Protein AF-0000000079577206 (afdb_homodimer)

Foldseek 3Di:
DPPVPPVVCPVVPVPPPDCVPVPQWWDWDDDDQFKIKIFNFQAWDDDDQAWTWTHGPFGIKIWGAHRWDWPDDDRTMTMIGDRTDDIDDPPGGD/DPPVPPVVCPVPPVPPDDCVPVPQWWDWDDDDQFKIKIFNFQAWDDDDQAWTWTHGPFGIKIWGAHRWDWPDDDRTMTMIGDRTDDIDDPPGGD

Radius of gyration: 15.79 Å; Cα contacts (8 Å, |Δi|>4): 430; chains: 2; bounding box: 36×44×42 Å

pLDDT: mean 79.17, std 25.22, range [25.02, 98.38]

Sequence (188 aa):
MKKAGQWKNRMVLALELPPDLAYNETIVTLTGQTEAVIENYKSVFKYTPSEIVIQSFCGKVTISGKNLEIRWYNSSAMKVTGSIYDIKAGDSECMKKAGQWKNRMVLALELPPDLAYNETIVTLTGQTEAVIENYKSVFKYTPSEIVIQSFCGKVTISGKNLEIRWYNSSAMKVTGSIYDIKAGDSEC

Organism: NCBI:txid418240

Secondary structure (DSSP, 8-state):
--GGGGGGGHHHHHTTS-GGG--S--EEEEETTTEEEEES--EEEEE-SSEEEEEETTEEEEEEEEEEEEEEE-SSEEEEEEEEEEEE--SS--/--GGGGGGGTTTTGGGS-GGG--S--EEEEETTTEEEEES--EEEEE-SSEEEEEETTEEEEEEEEEEEEEEE-SSEEEEEEEEEEEE--SS--

Structure (mmCIF, N/CA/C/O backbone):
data_AF-0000000079577206-model_v1
#
loop_
_entity.id
_entity.type
_entity.pdbx_description
1 polymer 'Sporulation protein YqfC'
#
loop_
_atom_site.group_PDB
_atom_site.id
_atom_site.type_symbol
_atom_site.label_atom_id
_atom_site.label_alt_id
_atom_site.label_comp_id
_atom_site.label_asym_id
_atom_site.label_entity_id
_atom_site.label_seq_id
_atom_site.pdbx_PDB_ins_code
_atom_site.Cartn_x
_atom_site.Cartn_y
_atom_site.Cartn_z
_atom_site.occupancy
_atom_site.B_iso_or_equiv
_atom_site.auth_seq_id
_atom_site.auth_comp_id
_atom_site.auth_asym_id
_atom_site.auth_atom_id
_atom_site.pdbx_PDB_model_num
ATOM 1 N N . MET A 1 1 ? -13.57 29.453 -1.335 1 25.44 1 MET A N 1
ATOM 2 C CA . MET A 1 1 ? -12.258 29.188 -0.764 1 25.44 1 MET A CA 1
ATOM 3 C C . MET A 1 1 ? -12.281 27.922 0.099 1 25.44 1 MET A C 1
ATOM 5 O O . MET A 1 1 ? -11.305 27.609 0.775 1 25.44 1 MET A O 1
ATOM 9 N N . LYS A 1 2 ? -13.477 27.469 0.34 1 30.75 2 LYS A N 1
ATOM 10 C CA . LYS A 1 2 ? -13.766 26.625 1.492 1 30.75 2 LYS A CA 1
ATOM 11 C C . LYS A 1 2 ? -13.414 25.172 1.205 1 30.75 2 LYS A C 1
ATOM 13 O O . LYS A 1 2 ? -13.523 24.312 2.086 1 30.75 2 LYS A O 1
ATOM 18 N N . LYS A 1 3 ? -13.562 24.922 -0.06 1 29.75 3 LYS A N 1
ATOM 19 C CA . LYS A 1 3 ? -13.875 23.516 -0.307 1 29.75 3 LYS A CA 1
ATOM 20 C C . LYS A 1 3 ? -12.609 22.656 -0.293 1 29.75 3 LYS A C 1
ATOM 22 O O . LYS A 1 3 ? -12.625 21.516 -0.729 1 29.75 3 LYS A O 1
ATOM 27 N N . ALA A 1 4 ? -11.516 23.391 -0.102 1 33.81 4 ALA A N 1
ATOM 28 C CA . ALA A 1 4 ? -10.266 22.641 -0.176 1 33.81 4 ALA A CA 1
ATOM 29 C C . ALA A 1 4 ? -10.125 21.688 1.011 1 33.81 4 ALA A C 1
ATOM 31 O O . ALA A 1 4 ? -9.062 21.094 1.213 1 33.81 4 ALA A O 1
ATOM 32 N N . GLY A 1 5 ? -11.156 21.656 1.983 1 31.91 5 GLY A N 1
ATOM 33 C CA . GLY A 1 5 ? -10.977 21.172 3.344 1 31.91 5 GLY A CA 1
ATOM 34 C C . GLY A 1 5 ? -10.93 19.672 3.441 1 31.91 5 GLY A C 1
ATOM 35 O O . GLY A 1 5 ? -10.586 19.109 4.488 1 31.91 5 GLY A O 1
ATOM 36 N N . GLN A 1 6 ? -11.664 19.031 2.557 1 33.03 6 GLN A N 1
ATOM 37 C CA . GLN A 1 6 ? -12.023 17.688 2.982 1 33.03 6 GLN A CA 1
ATOM 38 C C . GLN A 1 6 ? -10.828 16.734 2.885 1 33.03 6 GLN A C 1
ATOM 40 O O . GLN A 1 6 ? -10.867 15.633 3.418 1 33.03 6 GLN A O 1
ATOM 45 N N . TRP A 1 7 ? -9.93 17.062 1.93 1 34 7 TRP A N 1
ATOM 46 C CA . TRP A 1 7 ? -8.867 16.078 1.837 1 34 7 TRP A CA 1
ATOM 47 C C . TRP A 1 7 ? -8 16.078 3.094 1 34 7 TRP A C 1
ATOM 49 O O . TRP A 1 7 ? -7.09 15.266 3.234 1 34 7 TRP A O 1
ATOM 59 N N . LYS A 1 8 ? -7.957 17.125 3.928 1 37.88 8 LYS A N 1
ATOM 60 C CA . LYS A 1 8 ? -7.23 17.172 5.191 1 37.88 8 LYS A CA 1
ATOM 61 C C . LYS A 1 8 ? -7.672 16.047 6.117 1 37.88 8 LYS A C 1
ATOM 63 O O . LYS A 1 8 ? -6.879 15.547 6.922 1 37.88 8 LYS A O 1
ATOM 68 N N . ASN A 1 9 ? -8.898 15.617 5.941 1 37.88 9 ASN A N 1
ATOM 69 C CA . ASN A 1 9 ? -9.359 14.695 6.977 1 37.88 9 ASN A CA 1
ATOM 70 C C . ASN A 1 9 ? -8.883 13.273 6.715 1 37.88 9 ASN A C 1
ATOM 72 O O . ASN A 1 9 ? -9.164 12.367 7.496 1 37.88 9 ASN A O 1
ATOM 76 N N . ARG A 1 10 ? -8.438 13.055 5.531 1 32.81 10 ARG A N 1
ATOM 77 C CA . ARG A 1 10 ? -8.266 11.641 5.219 1 32.81 10 ARG A CA 1
ATOM 78 C C . ARG A 1 10 ? -7.031 11.078 5.902 1 32.81 10 ARG A C 1
ATOM 80 O O . ARG A 1 10 ? -6.996 9.898 6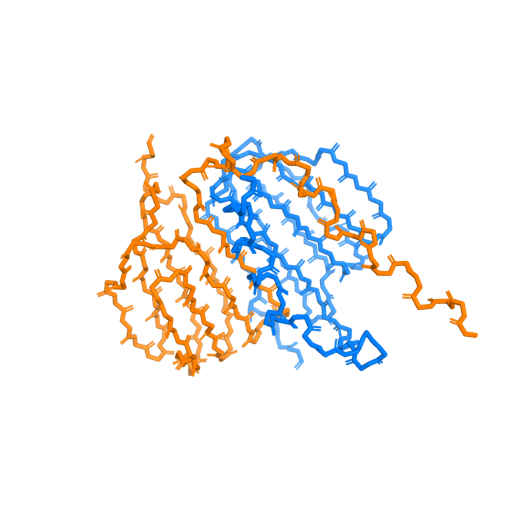.262 1 32.81 10 ARG A O 1
ATOM 87 N N . MET A 1 11 ? -5.895 11.742 5.789 1 38 11 MET A N 1
ATOM 88 C CA . MET A 1 11 ? -4.727 11.172 6.453 1 38 11 MET A CA 1
ATOM 89 C C . MET A 1 11 ? -4.91 11.172 7.969 1 38 11 MET A C 1
ATOM 91 O O . MET A 1 11 ? -4.047 10.688 8.703 1 38 11 MET A O 1
ATOM 95 N N . VAL A 1 12 ? -5.879 11.844 8.508 1 35.25 12 VAL A N 1
ATOM 96 C CA . VAL A 1 12 ? -6.105 11.992 9.945 1 35.25 12 VAL A CA 1
ATOM 97 C C . VAL A 1 12 ? -6.41 10.625 10.562 1 35.25 12 VAL A C 1
ATOM 99 O O . VAL A 1 12 ? -6.02 10.352 11.695 1 35.25 12 VAL A O 1
ATOM 102 N N . LEU A 1 13 ? -7.129 9.82 9.766 1 39.19 13 LEU A N 1
ATOM 103 C CA . LEU A 1 13 ? -7.59 8.711 10.594 1 39.19 13 LEU A CA 1
ATOM 104 C C . LEU A 1 13 ? -6.418 7.828 11.023 1 39.19 13 LEU A C 1
ATOM 106 O O . LEU A 1 13 ? -6.465 7.199 12.078 1 39.19 13 LEU A O 1
ATOM 110 N N . ALA A 1 14 ? -5.57 7.484 9.984 1 36.31 14 ALA A N 1
ATOM 111 C CA . ALA A 1 14 ? -4.555 6.594 10.539 1 36.31 14 ALA A CA 1
ATOM 112 C C . ALA A 1 14 ? -3.668 7.328 11.547 1 36.31 14 ALA A C 1
ATOM 114 O O . ALA A 1 14 ? -2.955 6.699 12.328 1 36.31 14 ALA A O 1
ATOM 115 N N . LEU A 1 15 ? -3.645 8.656 11.383 1 38.78 15 LEU A N 1
ATOM 116 C CA . LEU A 1 15 ? -2.549 9.344 12.055 1 38.78 15 LEU A CA 1
ATOM 117 C C . LEU A 1 15 ? -2.76 9.367 13.562 1 38.78 15 LEU A C 1
ATOM 119 O O . LEU A 1 15 ? -2.094 10.117 14.273 1 38.78 15 LEU A O 1
ATOM 123 N N . GLU A 1 16 ? -3.902 9.031 14.094 1 40.84 16 GLU A N 1
ATOM 124 C CA . GLU A 1 16 ? -3.898 9.484 15.484 1 40.84 16 GLU A CA 1
ATOM 125 C C . GLU A 1 16 ? -2.725 8.891 16.25 1 40.84 16 GLU A C 1
ATOM 127 O O . GLU A 1 16 ? -2.643 9.031 17.484 1 40.84 16 GLU A O 1
ATOM 132 N N . LEU A 1 17 ? -2.264 7.656 15.891 1 41.38 17 LEU A N 1
ATOM 133 C CA . LEU A 1 17 ? -1.455 7.176 17 1 41.38 17 LEU A CA 1
ATOM 134 C C . LEU A 1 17 ? -0.188 8.008 17.156 1 41.38 17 LEU A C 1
ATOM 136 O O . LEU A 1 17 ? 0.354 8.508 16.172 1 41.38 17 LEU A O 1
ATOM 140 N N . PRO A 1 18 ? 0.087 8.695 18.25 1 41.03 18 PRO A N 1
ATOM 141 C CA . PRO A 1 18 ? 1.362 9.305 18.641 1 41.03 18 PRO A CA 1
ATOM 142 C C . PRO A 1 18 ? 2.568 8.492 18.188 1 41.03 18 PRO A C 1
ATOM 144 O O . PRO A 1 18 ? 2.5 7.258 18.125 1 41.03 18 PRO A O 1
ATOM 147 N N . PRO A 1 19 ? 3.504 9.031 17.344 1 41.81 19 PRO A N 1
ATOM 148 C CA . PRO A 1 19 ? 4.73 8.398 16.859 1 41.81 19 PRO A CA 1
ATOM 149 C C . PRO A 1 19 ? 5.43 7.566 17.938 1 41.81 19 PRO A C 1
ATOM 151 O O . PRO A 1 19 ? 6.09 6.574 17.625 1 41.81 19 PRO A O 1
ATOM 154 N N . ASP A 1 20 ? 5.469 8.086 19.156 1 40.22 20 ASP A N 1
ATOM 155 C CA . ASP A 1 20 ? 6.172 7.391 20.234 1 40.22 20 ASP A CA 1
ATOM 156 C C . ASP A 1 20 ? 5.75 5.926 20.297 1 40.22 20 ASP A C 1
ATOM 158 O O . ASP A 1 20 ? 6.543 5.059 20.672 1 40.22 20 ASP A O 1
ATOM 162 N N . LEU A 1 21 ? 4.504 5.762 20.219 1 45.09 21 LEU A N 1
ATOM 163 C CA . LEU A 1 21 ? 3.994 4.395 20.172 1 45.09 21 LEU A CA 1
ATOM 164 C C . LEU A 1 21 ? 4.043 3.838 18.75 1 45.09 21 LEU A C 1
ATOM 166 O O . LEU A 1 21 ? 3.545 2.74 18.5 1 45.09 21 LEU A O 1
ATOM 170 N N . ALA A 1 22 ? 4.273 4.75 17.875 1 47.47 22 ALA A N 1
ATOM 171 C CA . ALA A 1 22 ? 4.395 4.348 16.469 1 47.47 22 ALA A CA 1
ATOM 172 C C . ALA A 1 22 ? 5.207 3.062 16.344 1 47.47 22 ALA A C 1
ATOM 174 O O . ALA A 1 22 ? 6.383 3.021 16.719 1 47.47 22 ALA A O 1
ATOM 175 N N . TYR A 1 23 ? 4.723 2.176 16.484 1 55.75 23 TYR A N 1
ATOM 176 C CA . TYR A 1 23 ? 5.098 0.778 16.297 1 55.75 23 TYR A CA 1
ATOM 177 C C . TYR A 1 23 ? 6.027 0.61 15.102 1 55.75 23 TYR A C 1
ATOM 179 O O . TYR A 1 23 ? 5.945 1.372 14.133 1 55.75 23 TYR A O 1
ATOM 187 N N . ASN A 1 24 ? 7.395 0.431 15.344 1 76.62 24 ASN A N 1
ATOM 188 C CA . ASN A 1 24 ? 8.367 -0.097 14.398 1 76.62 24 ASN A CA 1
ATOM 189 C C . ASN A 1 24 ? 7.695 -0.856 13.266 1 76.62 24 ASN A C 1
ATOM 191 O O . ASN A 1 24 ? 7.742 -2.086 13.219 1 76.62 24 ASN A O 1
ATOM 195 N N . GLU A 1 25 ? 6.863 0.111 12.492 1 88.06 25 GLU A N 1
ATOM 196 C CA . GLU A 1 25 ? 6.195 -0.546 11.375 1 88.06 25 GLU A CA 1
ATOM 197 C C . GLU A 1 25 ? 6.535 0.137 10.055 1 88.06 25 GLU A C 1
ATOM 199 O O . GLU A 1 25 ? 6.582 1.366 9.977 1 88.06 25 GLU A O 1
ATOM 204 N N . THR A 1 26 ? 6.82 -0.62 9.109 1 94.12 26 THR A N 1
ATOM 205 C CA . THR A 1 26 ? 7.008 -0.135 7.746 1 94.12 26 THR A CA 1
ATOM 206 C C . THR A 1 26 ? 5.68 0.306 7.141 1 94.12 26 THR A C 1
ATOM 208 O O . THR A 1 26 ? 4.66 -0.37 7.305 1 94.12 26 THR A O 1
ATOM 211 N N . ILE A 1 27 ? 5.656 1.44 6.531 1 93.75 27 ILE A N 1
ATOM 212 C CA . ILE A 1 27 ? 4.457 1.965 5.887 1 93.75 27 ILE A CA 1
ATOM 213 C C . ILE A 1 27 ? 4.668 2.02 4.375 1 93.75 27 ILE A C 1
ATOM 215 O O . ILE A 1 27 ? 5.668 2.562 3.9 1 93.75 27 ILE A O 1
ATOM 219 N N . VAL A 1 28 ? 3.791 1.356 3.598 1 96.44 28 VAL A N 1
ATOM 220 C CA . VAL A 1 28 ? 3.82 1.419 2.139 1 96.44 28 VAL A CA 1
ATOM 221 C C . VAL A 1 28 ? 2.568 2.127 1.627 1 96.44 28 VAL A C 1
ATOM 223 O O . VAL A 1 28 ? 1.446 1.715 1.934 1 96.44 28 VAL A O 1
ATOM 226 N N . THR A 1 29 ? 2.727 3.217 0.899 1 96.56 29 THR A N 1
ATOM 227 C CA . THR A 1 29 ? 1.621 3.945 0.288 1 96.56 29 THR A CA 1
ATOM 228 C C . THR A 1 29 ? 1.659 3.811 -1.231 1 96.56 29 THR A C 1
ATOM 230 O O . THR A 1 29 ? 2.602 4.273 -1.878 1 96.56 29 THR A O 1
ATOM 233 N N . LEU A 1 30 ? 0.695 3.1 -1.717 1 96.5 30 LEU A N 1
ATOM 234 C CA . LEU A 1 30 ? 0.542 2.953 -3.16 1 96.5 30 LEU A CA 1
ATOM 235 C C . LEU A 1 30 ? -0.473 3.953 -3.703 1 96.5 30 LEU A C 1
ATOM 237 O O . LEU A 1 30 ? -1.612 4.004 -3.232 1 96.5 30 LEU A O 1
ATOM 241 N N . THR A 1 31 ? -0.03 4.816 -4.586 1 93.88 31 THR A N 1
ATOM 242 C CA . THR A 1 31 ? -0.898 5.762 -5.277 1 93.88 31 THR A CA 1
ATOM 243 C C . THR A 1 31 ? -1.13 5.328 -6.719 1 93.88 31 THR A C 1
ATOM 245 O O . THR A 1 31 ? -0.205 5.352 -7.535 1 93.88 31 THR A O 1
ATOM 248 N N . GLY A 1 32 ? -2.396 5.004 -6.961 1 92.31 32 GLY A N 1
ATOM 249 C CA . GLY A 1 32 ? -2.625 4.348 -8.242 1 92.31 32 GLY A CA 1
ATOM 250 C C . GLY A 1 32 ? -1.831 3.066 -8.406 1 92.31 32 GLY A C 1
ATOM 251 O O . GLY A 1 32 ? -1.869 2.191 -7.535 1 92.31 32 GLY A O 1
ATOM 252 N N . GLN A 1 33 ? -1.3 2.928 -9.578 1 94 33 GLN A N 1
ATOM 253 C CA . GLN A 1 33 ? -0.422 1.794 -9.852 1 94 33 GLN A CA 1
ATOM 254 C C . GLN A 1 33 ? 0.948 2.264 -10.336 1 94 33 GLN A C 1
ATOM 256 O O . GLN A 1 33 ? 1.658 1.524 -11.023 1 94 33 GLN A O 1
ATOM 261 N N . THR A 1 34 ? 1.242 3.518 -9.953 1 94.12 34 THR A N 1
ATOM 262 C CA . THR A 1 34 ? 2.408 4.094 -10.609 1 94.12 34 THR A CA 1
ATOM 263 C C . THR A 1 34 ? 3.414 4.602 -9.586 1 94.12 34 THR A C 1
ATOM 265 O O . THR A 1 34 ? 4.574 4.855 -9.914 1 94.12 34 THR A O 1
ATOM 268 N N . GLU A 1 35 ? 2.955 4.82 -8.438 1 95.81 35 GLU A N 1
ATOM 269 C CA . GLU A 1 35 ? 3.834 5.395 -7.422 1 95.81 35 GLU A CA 1
ATOM 270 C C . GLU A 1 35 ? 3.654 4.695 -6.078 1 95.81 35 GLU A C 1
ATOM 272 O O . GLU A 1 35 ? 2.525 4.43 -5.656 1 95.81 35 GLU A O 1
ATOM 277 N N . ALA A 1 36 ? 4.797 4.375 -5.469 1 97.25 36 ALA A N 1
ATOM 278 C CA . ALA A 1 36 ? 4.781 3.861 -4.102 1 97.25 36 ALA A CA 1
ATOM 279 C C . ALA A 1 36 ? 5.789 4.598 -3.229 1 97.25 36 ALA A C 1
ATOM 281 O O . ALA A 1 36 ? 6.902 4.902 -3.67 1 97.25 36 ALA A O 1
ATOM 282 N N . VAL A 1 37 ? 5.383 4.945 -2.031 1 96.5 37 VAL A N 1
ATOM 283 C CA . VAL A 1 37 ? 6.281 5.477 -1.012 1 96.5 37 VAL A CA 1
ATOM 284 C C . VAL A 1 37 ? 6.414 4.473 0.132 1 96.5 37 VAL A C 1
ATOM 286 O O . VAL A 1 37 ? 5.41 4.008 0.679 1 96.5 37 VAL A O 1
ATOM 289 N N . ILE A 1 38 ? 7.645 4.07 0.418 1 96.62 38 ILE A N 1
ATOM 290 C CA . ILE A 1 38 ? 7.926 3.148 1.512 1 96.62 38 ILE A CA 1
ATOM 291 C C . ILE A 1 38 ? 8.625 3.893 2.648 1 96.62 38 ILE A C 1
ATOM 293 O O . ILE A 1 38 ? 9.656 4.531 2.436 1 96.62 38 ILE A O 1
ATOM 297 N N . GLU A 1 39 ? 8.039 3.855 3.791 1 92.94 39 GLU A N 1
ATOM 298 C CA . GLU A 1 39 ? 8.578 4.539 4.961 1 92.94 39 GLU A CA 1
ATOM 299 C C . GLU A 1 39 ? 9 3.543 6.039 1 92.94 39 GLU A C 1
ATOM 301 O O . GLU A 1 39 ? 8.391 2.479 6.176 1 92.94 39 GLU A O 1
ATOM 306 N N . ASN A 1 40 ? 10 3.957 6.707 1 91.69 40 ASN A N 1
ATOM 307 C CA . ASN A 1 40 ? 10.453 3.203 7.871 1 91.69 40 ASN A CA 1
ATOM 308 C C . ASN A 1 40 ? 10.867 1.783 7.492 1 91.69 40 ASN A C 1
ATOM 310 O O . ASN A 1 40 ? 10.359 0.813 8.062 1 91.69 40 ASN A O 1
ATOM 314 N N . TYR A 1 41 ? 11.625 1.727 6.512 1 93.19 41 TYR A N 1
ATOM 315 C CA . TYR A 1 41 ? 12.227 0.46 6.113 1 93.19 41 TYR A CA 1
ATOM 316 C C . TYR A 1 41 ? 13.656 0.351 6.629 1 93.19 41 TYR A C 1
ATOM 318 O O . TYR A 1 41 ? 14.258 1.353 7.023 1 93.19 41 TYR A O 1
ATOM 326 N N . LYS A 1 42 ? 14.242 -0.78 6.676 1 93 42 LYS A N 1
ATOM 327 C CA . LYS A 1 42 ? 15.578 -0.998 7.227 1 93 42 LYS A CA 1
ATOM 328 C C . LYS A 1 42 ? 16.641 -0.959 6.129 1 93 42 LYS A C 1
ATOM 330 O O . LYS A 1 42 ? 17.688 -0.332 6.293 1 93 42 LYS A O 1
ATOM 335 N N . SER A 1 43 ? 16.422 -1.686 5.055 1 94.75 43 SER A N 1
ATOM 336 C CA . SER A 1 43 ? 17.406 -1.769 3.975 1 94.75 43 SER A CA 1
ATOM 337 C C . SER A 1 43 ? 16.75 -2.273 2.688 1 94.75 43 SER A C 1
ATOM 339 O O . SER A 1 43 ? 15.641 -2.801 2.709 1 94.75 43 SER A 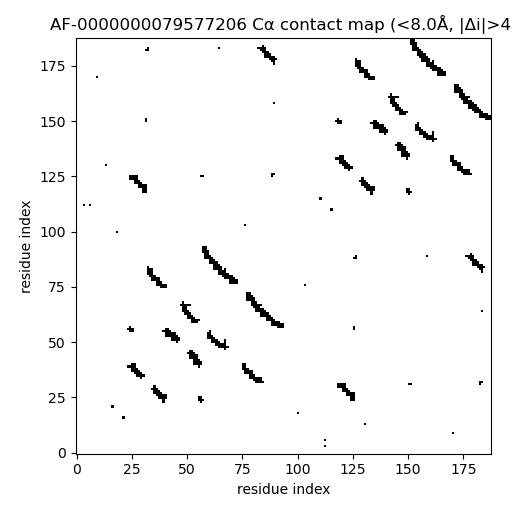O 1
ATOM 341 N N . VAL A 1 44 ? 17.406 -2.041 1.587 1 95.81 44 VAL A N 1
ATOM 342 C CA . VAL A 1 44 ? 16.984 -2.566 0.294 1 95.81 44 VAL A CA 1
ATOM 343 C C . VAL A 1 44 ? 17.781 -3.824 -0.04 1 95.81 44 VAL A C 1
ATOM 345 O O . VAL A 1 44 ? 19.016 -3.799 -0.038 1 95.81 44 VAL A O 1
ATOM 348 N N . PHE A 1 45 ? 17.078 -4.938 -0.333 1 96.19 45 PHE A N 1
ATOM 349 C CA . PHE A 1 45 ? 17.719 -6.211 -0.627 1 96.19 45 PHE A CA 1
ATOM 350 C C . PHE A 1 45 ? 17.906 -6.395 -2.131 1 96.19 45 PHE A C 1
ATOM 352 O O . PHE A 1 45 ? 18.891 -6.988 -2.578 1 96.19 45 PHE A O 1
ATOM 359 N N . LYS A 1 46 ? 17 -6.023 -2.801 1 97.62 46 LYS A N 1
ATOM 360 C CA . LYS A 1 46 ? 17 -6.223 -4.246 1 97.62 46 LYS A CA 1
ATOM 361 C C . LYS A 1 46 ? 16.391 -5.027 -4.969 1 97.62 46 LYS A C 1
ATOM 363 O O . LYS A 1 46 ? 15.406 -4.449 -4.492 1 97.62 46 LYS A O 1
ATOM 368 N N . TYR A 1 47 ? 17.031 -4.664 -6.039 1 97.94 47 TYR A N 1
ATOM 369 C CA . TYR A 1 47 ? 16.516 -3.58 -6.875 1 97.94 47 TYR A CA 1
ATOM 370 C C . TYR A 1 47 ? 16.75 -3.881 -8.352 1 97.94 47 TYR A C 1
ATOM 372 O O . TYR A 1 47 ? 17.875 -3.818 -8.844 1 97.94 47 TYR A O 1
ATOM 380 N N . THR A 1 48 ? 15.703 -4.301 -9 1 98.25 48 THR A N 1
ATOM 381 C CA . THR A 1 48 ? 15.664 -4.477 -10.445 1 98.25 48 THR A CA 1
ATOM 382 C C . THR A 1 48 ? 14.477 -3.734 -11.055 1 98.25 48 THR A C 1
ATOM 384 O O . THR A 1 48 ? 13.562 -3.328 -10.328 1 98.25 48 THR A O 1
ATOM 387 N N . PRO A 1 49 ? 14.438 -3.57 -12.336 1 97.94 49 PRO A N 1
ATOM 388 C CA . PRO A 1 49 ? 13.297 -2.891 -12.961 1 97.94 49 PRO A CA 1
ATOM 389 C C . PRO A 1 49 ? 11.992 -3.658 -12.789 1 97.94 49 PRO A C 1
ATOM 391 O O . PRO A 1 49 ? 10.914 -3.107 -13.031 1 97.94 49 PRO A O 1
ATOM 394 N N . SER A 1 50 ? 12.062 -4.922 -12.391 1 98.19 50 SER A N 1
ATOM 395 C CA . SER A 1 50 ? 10.844 -5.715 -12.273 1 98.19 50 SER A CA 1
ATOM 396 C C . SER A 1 50 ? 10.516 -6.012 -10.812 1 98.19 50 SER A C 1
ATOM 398 O O . SER A 1 50 ? 9.406 -6.445 -10.5 1 98.19 50 SER A O 1
ATOM 400 N N . GLU A 1 51 ? 11.555 -5.738 -9.906 1 98.31 51 GLU A N 1
ATOM 401 C CA . GLU A 1 51 ? 11.32 -6.152 -8.523 1 98.31 51 GLU A CA 1
ATOM 402 C C . GLU A 1 51 ? 12.188 -5.352 -7.559 1 98.31 51 GLU A C 1
ATOM 404 O O . GLU A 1 51 ? 13.383 -5.168 -7.789 1 98.31 51 GLU A O 1
ATOM 409 N N . ILE A 1 52 ? 11.578 -4.836 -6.484 1 98.19 52 ILE A N 1
ATOM 410 C CA . ILE A 1 52 ? 12.281 -4.227 -5.359 1 98.19 52 ILE A CA 1
ATOM 411 C C . ILE A 1 52 ? 11.93 -4.961 -4.07 1 98.19 52 ILE A C 1
ATOM 413 O O . ILE A 1 52 ? 10.75 -5.125 -3.746 1 98.19 52 ILE A O 1
ATOM 417 N N . VAL A 1 53 ? 12.93 -5.414 -3.359 1 97.38 53 VAL A N 1
ATOM 418 C CA . VAL A 1 53 ? 12.734 -6.125 -2.1 1 97.38 53 VAL A CA 1
ATOM 419 C C . VAL A 1 53 ? 13.383 -5.344 -0.958 1 97.38 53 VAL A C 1
ATOM 421 O O . VAL A 1 53 ? 14.578 -5.043 -1.003 1 97.38 53 VAL A O 1
ATOM 424 N N . ILE A 1 54 ? 12.57 -5.047 -0.016 1 96 54 ILE A N 1
ATOM 425 C CA . ILE A 1 54 ? 13.062 -4.262 1.11 1 96 54 ILE A CA 1
ATOM 426 C C . ILE A 1 54 ? 12.883 -5.051 2.406 1 96 54 ILE A C 1
ATOM 428 O O . ILE A 1 54 ? 11.969 -5.871 2.518 1 96 54 ILE A O 1
ATOM 432 N N . GLN A 1 55 ? 13.852 -4.719 3.246 1 94.56 55 GLN A N 1
ATOM 433 C CA . GLN A 1 55 ? 13.703 -5.258 4.594 1 94.56 55 GLN A CA 1
ATOM 434 C C . GLN A 1 55 ? 12.797 -4.375 5.445 1 94.56 55 GLN A C 1
ATOM 436 O O . GLN A 1 55 ? 13.07 -3.186 5.621 1 94.56 55 GLN A O 1
ATOM 441 N N . SER A 1 56 ? 11.703 -4.941 5.84 1 92.25 56 SER A N 1
ATOM 442 C CA . SER A 1 56 ? 10.82 -4.266 6.781 1 92.25 56 SER A CA 1
ATOM 443 C C . SER A 1 56 ? 11.156 -4.648 8.219 1 92.25 56 SER A C 1
ATOM 445 O O . SER A 1 56 ? 12.156 -5.32 8.477 1 92.25 56 SER A O 1
ATOM 447 N N . PHE A 1 57 ? 10.359 -4.082 9.117 1 86.12 57 PHE A N 1
ATOM 448 C CA . PHE A 1 57 ? 10.57 -4.43 10.516 1 86.12 57 PHE A CA 1
ATOM 449 C C . PHE A 1 57 ? 10.117 -5.859 10.797 1 86.12 57 PHE A C 1
ATOM 451 O O . PHE A 1 57 ? 10.664 -6.527 11.68 1 86.12 57 PHE A O 1
ATOM 458 N N . CYS A 1 58 ? 9.117 -6.301 10.031 1 83.56 58 CYS A N 1
ATOM 459 C CA . CYS A 1 58 ? 8.617 -7.664 10.164 1 83.56 58 CYS A CA 1
ATOM 460 C C . CYS A 1 58 ? 8.766 -8.43 8.859 1 83.56 58 CYS A C 1
ATOM 462 O O . CYS A 1 58 ? 7.766 -8.742 8.203 1 83.56 58 CYS A O 1
ATOM 464 N N . GLY A 1 59 ? 9.883 -8.633 8.438 1 89.69 59 GLY A N 1
ATOM 465 C CA . GLY A 1 59 ? 10.094 -9.43 7.238 1 89.69 59 GLY A CA 1
ATOM 466 C C . GLY A 1 59 ? 10.461 -8.594 6.023 1 89.69 59 GLY A C 1
ATOM 467 O O . GLY A 1 59 ? 11.203 -7.617 6.141 1 89.69 59 GLY A O 1
ATOM 468 N N . LYS A 1 60 ? 10.023 -9.125 4.906 1 94.88 60 LYS A N 1
ATOM 469 C CA . LYS A 1 60 ? 10.375 -8.461 3.65 1 94.88 60 LYS A CA 1
ATOM 470 C C . LYS A 1 60 ? 9.133 -7.906 2.963 1 94.88 60 LYS A C 1
ATOM 472 O O . LYS A 1 60 ? 8.031 -8.438 3.123 1 94.88 60 LYS A O 1
ATOM 477 N N . VAL A 1 61 ? 9.289 -6.879 2.332 1 96.12 61 VAL A N 1
ATOM 478 C CA . VAL A 1 61 ? 8.289 -6.332 1.42 1 96.12 61 VAL A CA 1
ATOM 479 C C . VAL A 1 61 ? 8.82 -6.375 -0.012 1 96.12 61 VAL A C 1
ATOM 481 O O . VAL A 1 61 ? 9.93 -5.918 -0.283 1 96.12 61 VAL A O 1
ATOM 484 N N . THR A 1 62 ? 8.062 -6.977 -0.862 1 97.5 62 THR A N 1
ATOM 485 C CA . THR A 1 62 ? 8.438 -7.07 -2.27 1 97.5 62 THR A CA 1
ATOM 486 C C . THR A 1 62 ? 7.488 -6.242 -3.135 1 97.5 62 THR A C 1
ATOM 488 O O . THR A 1 62 ? 6.27 -6.43 -3.086 1 97.5 62 THR A O 1
ATOM 491 N N . ILE A 1 63 ? 8.031 -5.281 -3.871 1 97.62 63 ILE A N 1
ATOM 492 C CA . ILE A 1 63 ? 7.297 -4.52 -4.875 1 97.62 63 ILE A CA 1
ATOM 493 C C . ILE A 1 63 ? 7.633 -5.047 -6.27 1 97.62 63 ILE A C 1
ATOM 495 O O . ILE A 1 63 ? 8.805 -5.082 -6.66 1 97.62 63 ILE A O 1
ATOM 499 N N . SER A 1 64 ? 6.621 -5.516 -6.992 1 98 64 SER A N 1
ATOM 500 C CA . SER A 1 64 ? 6.824 -6.059 -8.328 1 98 64 SER A CA 1
ATOM 501 C C . SER A 1 64 ? 6.086 -5.23 -9.383 1 98 64 SER A C 1
ATOM 503 O O . SER A 1 64 ? 5.012 -4.691 -9.109 1 98 64 SER A O 1
ATOM 505 N N . GLY A 1 65 ? 6.672 -5.148 -10.531 1 97.25 65 GLY A N 1
ATOM 506 C CA . GLY A 1 65 ? 6.062 -4.398 -11.617 1 97.25 65 GLY A CA 1
ATOM 507 C C . GLY A 1 65 ? 6.941 -4.305 -12.852 1 97.25 65 GLY A C 1
ATOM 508 O O . GLY A 1 65 ? 7.672 -5.246 -13.172 1 97.25 65 GLY A O 1
ATOM 509 N N . LYS A 1 66 ? 6.695 -3.291 -13.57 1 97.25 66 LYS A N 1
ATOM 510 C CA . LYS A 1 66 ? 7.449 -3.012 -14.781 1 97.25 66 LYS A CA 1
ATOM 511 C C . LYS A 1 66 ? 8.078 -1.621 -14.734 1 97.25 66 LYS A C 1
ATOM 513 O O . LYS A 1 66 ? 7.43 -0.658 -14.32 1 97.25 66 LYS A O 1
ATOM 518 N N . ASN A 1 67 ? 9.398 -1.56 -15.133 1 97.88 67 ASN A N 1
ATOM 519 C CA . ASN A 1 67 ? 10.133 -0.302 -15.18 1 97.88 67 ASN A CA 1
ATOM 520 C C . ASN A 1 67 ? 10.141 0.405 -13.828 1 97.88 67 ASN A C 1
ATOM 522 O O . ASN A 1 67 ? 9.875 1.607 -13.758 1 97.88 67 ASN A O 1
ATOM 526 N N . LEU A 1 68 ? 10.328 -0.387 -12.836 1 98.12 68 LEU A N 1
ATOM 527 C CA . LEU A 1 68 ? 10.414 0.173 -11.492 1 98.12 68 LEU A CA 1
ATOM 528 C C . LEU A 1 68 ? 11.695 0.992 -11.328 1 98.12 68 LEU A C 1
ATOM 530 O O . LEU A 1 68 ? 12.773 0.555 -11.734 1 98.12 68 LEU A O 1
ATOM 534 N N . GLU A 1 69 ? 11.508 2.174 -10.758 1 98.38 69 GLU A N 1
ATOM 535 C CA . GLU A 1 69 ? 12.633 3.074 -10.508 1 98.38 69 GLU A CA 1
ATOM 536 C C . GLU A 1 69 ? 12.5 3.748 -9.141 1 98.38 69 GLU A C 1
ATOM 538 O O . GLU A 1 69 ? 11.438 4.262 -8.797 1 98.38 69 GLU A O 1
ATOM 543 N N . ILE A 1 70 ? 13.609 3.691 -8.445 1 97.81 70 ILE A N 1
ATOM 544 C CA . ILE A 1 70 ? 13.648 4.5 -7.234 1 97.81 70 ILE A CA 1
ATOM 545 C C . ILE A 1 70 ? 13.898 5.965 -7.598 1 97.81 70 ILE A C 1
ATOM 547 O O . ILE A 1 70 ? 14.961 6.309 -8.117 1 97.81 70 ILE A O 1
ATOM 551 N N . ARG A 1 71 ? 12.938 6.809 -7.266 1 97.44 71 ARG A N 1
ATOM 552 C CA . ARG A 1 71 ? 13.023 8.219 -7.641 1 97.44 71 ARG A CA 1
ATOM 553 C C . ARG A 1 71 ? 13.844 9.008 -6.625 1 97.44 71 ARG A C 1
ATOM 555 O O . ARG A 1 71 ? 14.609 9.898 -6.996 1 97.44 71 ARG A O 1
ATOM 562 N N . TRP A 1 72 ? 13.672 8.797 -5.402 1 96.19 72 TRP A N 1
ATOM 563 C CA . TRP A 1 72 ? 14.453 9.352 -4.309 1 96.19 72 TRP A CA 1
ATOM 564 C C . TRP A 1 72 ? 14.398 8.453 -3.08 1 96.19 72 TRP A C 1
ATOM 566 O O . TRP A 1 72 ? 13.484 7.637 -2.941 1 96.19 72 TRP A O 1
ATOM 576 N N . TYR A 1 73 ? 15.414 8.469 -2.412 1 94.88 73 TYR A N 1
ATOM 577 C CA . TYR A 1 73 ? 15.445 7.699 -1.175 1 94.88 73 TYR A CA 1
ATOM 578 C C . TYR A 1 73 ? 16.312 8.375 -0.13 1 94.88 73 TYR A C 1
ATOM 580 O O . TYR A 1 73 ? 17.188 9.18 -0.47 1 94.88 73 TYR A O 1
ATOM 588 N N . ASN A 1 74 ? 15.953 8.25 1.06 1 93 74 ASN A N 1
ATOM 589 C CA . ASN A 1 74 ? 16.797 8.586 2.201 1 93 74 ASN A CA 1
ATOM 590 C C . ASN A 1 74 ? 16.719 7.52 3.291 1 93 74 ASN A C 1
ATOM 592 O O . ASN A 1 74 ? 16.219 6.414 3.051 1 93 74 ASN A O 1
ATOM 596 N N . SER A 1 75 ? 17.219 7.801 4.426 1 90.25 75 SER A N 1
ATOM 597 C CA . SER A 1 75 ? 17.312 6.793 5.477 1 90.25 75 SER A CA 1
ATOM 598 C C . SER A 1 75 ? 15.93 6.398 5.992 1 90.25 75 SER A C 1
ATOM 600 O O . SER A 1 75 ? 15.758 5.32 6.566 1 90.25 75 SER A O 1
ATOM 602 N N . SER A 1 76 ? 14.953 7.102 5.773 1 89.06 76 SER A N 1
ATOM 603 C CA . SER A 1 76 ? 13.672 6.863 6.434 1 89.06 76 SER A CA 1
ATOM 604 C C . SER A 1 76 ? 12.57 6.57 5.414 1 89.06 76 SER A C 1
ATOM 606 O O . SER A 1 76 ? 11.516 6.039 5.766 1 89.06 76 SER A O 1
ATOM 608 N N . ALA A 1 77 ? 12.906 6.934 4.133 1 92.56 77 ALA A N 1
ATOM 609 C CA . ALA A 1 77 ? 11.828 6.762 3.16 1 92.56 77 ALA A CA 1
ATOM 610 C C . ALA A 1 77 ? 12.383 6.637 1.744 1 92.56 77 ALA A C 1
ATOM 612 O O . ALA A 1 77 ? 13.508 7.062 1.472 1 92.56 77 ALA A O 1
ATOM 613 N N . MET A 1 78 ? 11.578 6.043 0.872 1 96.56 78 MET A N 1
ATOM 614 C CA . MET A 1 78 ? 11.891 5.965 -0.552 1 96.56 78 MET A CA 1
ATOM 615 C C . MET A 1 78 ? 10.625 6.078 -1.396 1 96.56 78 MET A C 1
ATOM 617 O O . MET A 1 78 ? 9.555 5.648 -0.973 1 96.56 78 MET A O 1
ATOM 621 N N . LYS A 1 79 ? 10.781 6.656 -2.488 1 97.19 79 LYS A N 1
ATOM 622 C CA . LYS A 1 79 ? 9.711 6.707 -3.48 1 97.19 79 LYS A CA 1
ATOM 623 C C . LYS A 1 79 ? 10.055 5.863 -4.703 1 97.19 79 LYS A C 1
ATOM 625 O O . LYS A 1 79 ? 11.133 6.023 -5.289 1 97.19 79 LYS A O 1
ATOM 630 N N . VAL A 1 80 ? 9.133 5.012 -5.055 1 97.94 80 VAL A N 1
ATOM 631 C CA . VAL A 1 80 ? 9.281 4.137 -6.211 1 97.94 80 VAL A CA 1
ATOM 632 C C . VAL A 1 80 ? 8.242 4.5 -7.273 1 97.94 80 VAL A C 1
ATOM 634 O O . VAL A 1 80 ? 7.082 4.75 -6.953 1 97.94 80 VAL A O 1
ATOM 637 N N . THR A 1 81 ? 8.695 4.59 -8.5 1 97.75 81 THR A N 1
ATOM 638 C CA . THR A 1 81 ? 7.77 4.824 -9.609 1 97.75 81 THR A CA 1
ATOM 639 C C . THR A 1 81 ? 7.879 3.715 -10.648 1 97.75 81 THR A C 1
ATOM 641 O O . THR A 1 81 ? 8.828 2.93 -10.625 1 97.75 81 THR A O 1
ATOM 644 N N . GLY A 1 82 ? 6.969 3.521 -11.539 1 96.88 82 GLY A N 1
ATOM 645 C CA . GLY A 1 82 ? 6.816 2.5 -12.562 1 96.88 82 GLY A CA 1
ATOM 646 C C . GLY A 1 82 ? 5.402 1.957 -12.656 1 96.88 82 GLY A C 1
ATOM 647 O O . GLY A 1 82 ? 4.457 2.59 -12.18 1 96.88 82 GLY A O 1
ATOM 648 N N . SER A 1 83 ? 5.227 0.907 -13.43 1 96.06 83 SER A N 1
ATOM 649 C CA . SER A 1 83 ? 3.975 0.158 -13.391 1 96.06 83 SER A CA 1
ATOM 650 C C . SER A 1 83 ? 3.992 -0.895 -12.289 1 96.06 83 SER A C 1
ATOM 652 O O . SER A 1 83 ? 4.598 -1.956 -12.445 1 96.06 83 SER A O 1
ATOM 654 N N . ILE A 1 84 ? 3.311 -0.557 -11.195 1 96.31 84 ILE A N 1
ATOM 655 C CA . ILE A 1 84 ? 3.367 -1.43 -10.031 1 96.31 84 ILE A CA 1
ATOM 656 C C . ILE A 1 84 ? 2.215 -2.43 -10.078 1 96.31 84 ILE A C 1
ATOM 658 O O . ILE A 1 84 ? 1.047 -2.039 -10.133 1 96.31 84 ILE A O 1
ATOM 662 N N . TYR A 1 85 ? 2.584 -3.723 -10.016 1 95.69 85 TYR A N 1
ATOM 663 C CA . TYR A 1 85 ? 1.6 -4.789 -10.148 1 95.69 85 TYR A CA 1
ATOM 664 C C . TYR A 1 85 ? 1.173 -5.312 -8.789 1 95.69 85 TYR A C 1
ATOM 666 O O . TYR A 1 85 ? -0.006 -5.602 -8.562 1 95.69 85 TYR A O 1
ATOM 674 N N . ASP A 1 86 ? 2.121 -5.41 -7.93 1 95.88 86 ASP A N 1
ATOM 675 C CA . ASP A 1 86 ? 1.806 -6.086 -6.676 1 95.88 86 ASP A CA 1
ATOM 676 C C . ASP A 1 86 ? 2.771 -5.664 -5.57 1 95.88 86 ASP A C 1
ATOM 678 O O . ASP A 1 86 ? 3.93 -5.34 -5.84 1 95.88 86 ASP A O 1
ATOM 682 N N . ILE A 1 87 ? 2.287 -5.582 -4.352 1 97.38 87 ILE A N 1
ATOM 683 C CA . ILE A 1 87 ? 3.057 -5.422 -3.123 1 97.38 87 ILE A CA 1
ATOM 684 C C . ILE A 1 87 ? 2.83 -6.629 -2.213 1 97.38 87 ILE A C 1
ATOM 686 O O . ILE A 1 87 ? 1.701 -6.898 -1.797 1 97.38 87 ILE A O 1
ATOM 690 N N . LYS A 1 88 ? 3.916 -7.379 -1.946 1 97 88 LYS A N 1
ATOM 691 C CA . LYS A 1 88 ? 3.854 -8.531 -1.056 1 97 88 LYS A CA 1
ATOM 692 C C . LYS A 1 88 ? 4.527 -8.234 0.28 1 97 88 LYS A C 1
ATOM 694 O O . LYS A 1 88 ? 5.668 -7.766 0.314 1 97 88 LYS A O 1
ATOM 699 N N . ALA A 1 89 ? 3.846 -8.422 1.387 1 92.25 89 ALA A N 1
ATOM 700 C CA . ALA A 1 89 ? 4.379 -8.125 2.713 1 92.25 89 ALA A CA 1
ATOM 701 C C . ALA A 1 89 ? 4.27 -9.336 3.633 1 92.25 89 ALA A C 1
ATOM 703 O O . ALA A 1 89 ? 4.82 -9.336 4.738 1 92.25 89 ALA A O 1
ATOM 704 N N . GLY A 1 90 ? 3.408 -10.406 3.621 1 75.75 90 GLY A N 1
ATOM 705 C CA . GLY A 1 90 ? 3.023 -11.406 4.605 1 75.75 90 GLY A CA 1
ATOM 706 C C . GLY A 1 90 ? 3.875 -12.664 4.547 1 75.75 90 GLY A C 1
ATOM 707 O O . GLY A 1 90 ? 3.766 -13.531 5.414 1 75.75 90 GLY A O 1
ATOM 708 N N . ASP A 1 91 ? 4.754 -12.961 3.479 1 63.47 91 ASP A N 1
ATOM 709 C CA . ASP A 1 91 ? 5.34 -14.297 3.488 1 63.47 91 ASP A CA 1
ATOM 710 C C . ASP A 1 91 ? 6.254 -14.492 4.691 1 63.47 91 ASP A C 1
ATOM 712 O O . ASP A 1 91 ? 6.785 -15.578 4.91 1 63.47 91 ASP A O 1
ATOM 716 N N . SER A 1 92 ? 6.453 -13.367 5.574 1 58.25 92 SER A N 1
ATOM 717 C CA . SER A 1 92 ? 7.461 -13.609 6.605 1 58.25 92 SER A CA 1
ATOM 718 C C . SER A 1 92 ? 6.855 -13.508 8 1 58.25 92 SER A C 1
ATOM 720 O O . SER A 1 92 ? 5.848 -12.828 8.203 1 58.25 92 SER A O 1
ATOM 722 N N . GLU A 1 93 ? 6.895 -14.695 8.859 1 56.16 93 GLU A N 1
ATOM 723 C CA . GLU A 1 93 ? 6.52 -14.711 10.266 1 56.16 93 GLU A CA 1
ATOM 724 C C . GLU A 1 93 ? 7.176 -13.555 11.023 1 56.16 93 GLU A C 1
ATOM 726 O O . GLU A 1 93 ? 8.375 -13.312 10.875 1 56.16 93 GLU A O 1
ATOM 731 N N . CYS A 1 94 ? 6.309 -12.547 11.375 1 59.91 94 CYS A N 1
ATOM 732 C CA . CYS A 1 94 ? 6.82 -11.539 12.289 1 59.91 94 CYS A CA 1
ATOM 733 C C . CYS A 1 94 ? 6.852 -12.055 13.719 1 59.91 94 CYS A C 1
ATOM 735 O O . CYS A 1 94 ? 5.906 -12.711 14.164 1 59.91 94 CYS A O 1
ATOM 737 N N . MET B 1 1 ? 10.727 19.359 24.297 1 25.02 1 MET B N 1
ATOM 738 C CA . MET B 1 1 ? 9.422 19.531 23.672 1 25.02 1 MET B CA 1
ATOM 739 C C . MET B 1 1 ? 9.523 19.375 22.156 1 25.02 1 MET B C 1
ATOM 741 O O . MET B 1 1 ? 8.539 19.562 21.438 1 25.02 1 MET B O 1
ATOM 745 N N . LYS B 1 2 ? 10.758 19.438 21.641 1 29.89 2 LYS B N 1
ATOM 746 C CA . LYS B 1 2 ? 11.062 19.875 20.281 1 29.89 2 LYS B CA 1
ATOM 747 C C . LYS B 1 2 ? 10.859 18.734 19.297 1 29.89 2 LYS B C 1
ATOM 749 O O . LYS B 1 2 ? 10.805 18.953 18.078 1 29.89 2 LYS B O 1
ATOM 754 N N . LYS B 1 3 ? 11.258 17.625 19.797 1 29.52 3 LYS B N 1
ATOM 755 C CA . LYS B 1 3 ? 11.781 16.719 18.781 1 29.52 3 LYS B CA 1
ATOM 756 C C . LYS B 1 3 ? 10.648 15.977 18.062 1 29.52 3 LYS B C 1
ATOM 758 O O . LYS B 1 3 ? 10.883 14.969 17.406 1 29.52 3 LYS B O 1
ATOM 763 N N . ALA B 1 4 ? 9.461 16.391 18.453 1 34.12 4 ALA B N 1
ATOM 764 C CA . ALA B 1 4 ? 8.336 15.68 17.875 1 34.12 4 ALA B CA 1
ATOM 765 C C . ALA B 1 4 ? 8.219 15.953 16.375 1 34.12 4 ALA B C 1
ATOM 767 O O . ALA B 1 4 ? 7.234 15.578 15.742 1 34.12 4 ALA B O 1
ATOM 768 N N . GLY B 1 5 ? 9.156 16.859 15.797 1 32 5 GLY B N 1
ATOM 769 C CA . GLY B 1 5 ? 8.922 17.562 14.547 1 32 5 GLY B CA 1
ATOM 770 C C . GLY B 1 5 ? 9.07 16.672 13.32 1 32 5 GLY B C 1
ATOM 771 O O . GLY B 1 5 ? 8.766 17.094 12.203 1 32 5 GLY B O 1
ATOM 772 N N . GLN B 1 6 ? 9.945 15.719 13.43 1 32.53 6 GLN B N 1
ATOM 773 C CA . GLN B 1 6 ? 10.453 15.242 12.148 1 32.53 6 GLN B CA 1
ATOM 774 C C . GLN B 1 6 ? 9.398 14.43 11.414 1 32.53 6 GLN B C 1
ATOM 776 O O . GLN B 1 6 ? 9.555 14.141 10.227 1 32.53 6 GLN B O 1
ATOM 781 N N . TRP B 1 7 ? 8.5 13.805 12.195 1 33.22 7 TRP B N 1
ATOM 782 C CA . TRP B 1 7 ? 7.594 12.961 11.43 1 33.22 7 TRP B CA 1
ATOM 783 C C . TRP B 1 7 ? 6.645 13.805 10.586 1 33.22 7 TRP B C 1
ATOM 785 O O . TRP B 1 7 ? 5.812 13.273 9.852 1 33.22 7 TRP B O 1
ATOM 795 N N . LYS B 1 8 ? 6.449 15.109 10.82 1 37.34 8 LYS B N 1
ATOM 796 C CA . LYS B 1 8 ? 5.613 15.992 10.016 1 37.34 8 LYS B CA 1
ATOM 797 C C . LYS B 1 8 ? 6.094 16.031 8.562 1 37.34 8 LYS B C 1
ATOM 799 O O . LYS B 1 8 ? 5.297 16.25 7.648 1 37.34 8 LYS B O 1
ATOM 804 N N . ASN B 1 9 ? 7.383 15.828 8.383 1 37.16 9 ASN B N 1
ATOM 805 C CA . ASN B 1 9 ? 7.859 16.109 7.031 1 37.16 9 ASN B CA 1
ATOM 806 C C . ASN B 1 9 ? 7.57 14.945 6.086 1 37.16 9 ASN B C 1
ATOM 808 O O . ASN B 1 9 ? 7.918 15.008 4.902 1 37.16 9 ASN B O 1
ATOM 812 N N . ARG B 1 10 ? 7.238 13.867 6.637 1 32.16 10 ARG B N 1
ATOM 813 C CA . ARG B 1 10 ? 7.277 12.727 5.723 1 32.16 10 ARG B CA 1
ATOM 814 C C . ARG B 1 10 ? 6.07 12.734 4.789 1 32.16 10 ARG B C 1
ATOM 816 O O . ARG B 1 10 ? 6.152 12.242 3.66 1 32.16 10 ARG B O 1
ATOM 823 N N . MET B 1 11 ? 4.887 12.906 5.316 1 37.34 11 MET B N 1
ATOM 824 C CA . MET B 1 11 ? 3.766 12.867 4.379 1 37.34 11 MET B CA 1
ATOM 825 C C . MET B 1 11 ? 3.814 14.055 3.42 1 37.34 11 MET B C 1
ATOM 827 O O . MET B 1 11 ? 2.947 14.195 2.557 1 37.34 11 MET B O 1
ATOM 831 N N . VAL B 1 12 ? 4.66 15.023 3.611 1 34.88 12 VAL B N 1
ATOM 832 C CA . VAL B 1 12 ? 4.727 16.25 2.818 1 34.88 12 VAL B CA 1
ATOM 833 C C . VAL B 1 12 ? 5.113 15.906 1.38 1 34.88 12 VAL B C 1
ATOM 835 O O . VAL B 1 12 ? 4.668 16.562 0.438 1 34.88 12 VAL B O 1
ATOM 838 N N . LEU B 1 13 ? 5.973 14.906 1.257 1 38.16 13 LEU B N 1
ATOM 839 C CA . LEU B 1 13 ? 6.488 14.922 -0.108 1 38.16 13 LEU B CA 1
ATOM 840 C C . LEU B 1 13 ? 5.391 14.594 -1.109 1 38.16 13 LEU B C 1
ATOM 842 O O . LEU B 1 13 ? 5.418 15.055 -2.25 1 38.16 13 LEU B O 1
ATOM 846 N N . ALA B 1 14 ? 4.656 13.469 -0.778 1 35.5 14 ALA B N 1
ATOM 847 C CA . ALA B 1 14 ? 3.738 13.227 -1.888 1 35.5 14 ALA B CA 1
ATOM 848 C C . ALA B 1 14 ? 2.705 14.344 -2 1 35.5 14 ALA B C 1
ATOM 850 O O . ALA B 1 14 ? 2.043 14.484 -3.031 1 35.5 14 ALA B O 1
ATOM 851 N N . LEU B 1 15 ? 2.525 15.039 -0.881 1 38.28 15 LEU B N 1
ATOM 852 C CA . LEU B 1 15 ? 1.295 15.828 -0.835 1 38.28 15 LEU B CA 1
ATOM 853 C C . LEU B 1 15 ? 1.398 17.047 -1.735 1 38.28 15 LEU B C 1
ATOM 855 O O . LEU B 1 15 ? 0.587 17.969 -1.629 1 38.28 15 LEU B O 1
ATOM 859 N N . GLU B 1 16 ? 2.5 17.391 -2.311 1 40.25 16 GLU B N 1
ATOM 860 C CA . GLU B 1 16 ? 2.35 18.75 -2.836 1 40.25 16 GLU B CA 1
ATOM 861 C C . GLU B 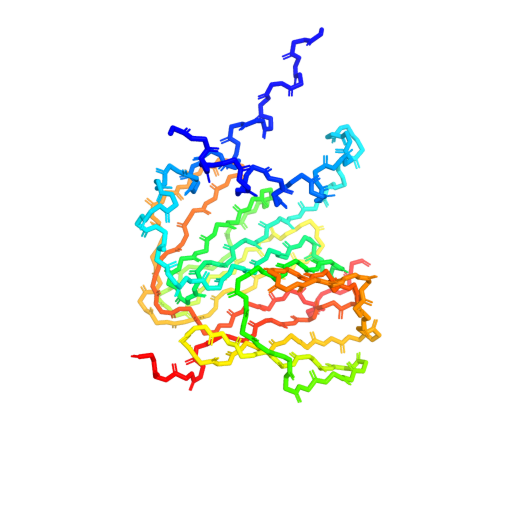1 16 ? 1.188 18.828 -3.82 1 40.25 16 GLU B C 1
ATOM 863 O O . GLU B 1 16 ? 0.994 19.859 -4.473 1 40.25 16 GLU B O 1
ATOM 868 N N . LEU B 1 17 ? 0.887 17.719 -4.578 1 41.06 17 LEU B N 1
ATOM 869 C CA . LEU B 1 17 ? 0.06 18.172 -5.688 1 41.06 17 LEU B CA 1
ATOM 870 C C . LEU B 1 17 ? -1.301 18.641 -5.191 1 41.06 17 LEU B C 1
ATOM 872 O O . LEU B 1 17 ? -1.821 18.141 -4.199 1 41.06 17 LEU B O 1
ATOM 876 N N . PRO B 1 18 ? -1.745 19.891 -5.414 1 40.84 18 PRO B N 1
ATOM 877 C CA . PRO B 1 18 ? -3.104 20.406 -5.246 1 40.84 18 PRO B CA 1
ATOM 878 C C . PRO B 1 18 ? -4.176 19.375 -5.598 1 40.84 18 PRO B C 1
ATOM 880 O O . PRO B 1 18 ? -3.965 18.531 -6.469 1 40.84 18 PRO B O 1
ATOM 883 N N . PRO B 1 19 ? -5.117 19 -4.676 1 41.59 19 PRO B N 1
ATOM 884 C CA . PRO B 1 19 ? -6.223 18.062 -4.855 1 41.59 19 PRO B CA 1
ATOM 885 C C . PRO B 1 19 ? -6.906 18.203 -6.215 1 41.59 19 PRO B C 1
ATOM 887 O O . PRO B 1 19 ? -7.398 17.219 -6.77 1 41.59 19 PRO B O 1
ATOM 890 N N . ASP B 1 20 ? -7.121 19.453 -6.645 1 40.09 20 ASP B N 1
ATOM 891 C CA . ASP B 1 20 ? -7.824 19.688 -7.906 1 40.09 20 ASP B CA 1
ATOM 892 C C . ASP B 1 20 ? -7.242 18.812 -9.023 1 40.09 20 ASP B C 1
ATOM 894 O O . ASP B 1 20 ? -7.961 18.391 -9.93 1 40.09 20 ASP B O 1
ATOM 898 N N . LEU B 1 21 ? -5.988 18.844 -9.086 1 44.34 21 LEU B N 1
ATOM 899 C CA . LEU B 1 21 ? -5.324 18 -10.07 1 44.34 21 LEU B CA 1
ATOM 900 C C . LEU B 1 21 ? -5.199 16.562 -9.555 1 44.34 21 LEU B C 1
ATOM 902 O O . LEU B 1 21 ? -4.574 15.719 -10.195 1 44.34 21 LEU B O 1
ATOM 906 N N . ALA B 1 22 ? -5.434 16.453 -8.289 1 47.06 22 ALA B N 1
ATOM 907 C CA . ALA B 1 22 ? -5.383 15.133 -7.66 1 47.06 22 ALA B CA 1
ATOM 908 C C . ALA B 1 22 ? -6.039 14.078 -8.539 1 47.06 22 ALA B C 1
ATOM 910 O O . ALA B 1 22 ? -7.227 14.18 -8.867 1 47.06 22 ALA B O 1
ATOM 911 N N . TYR B 1 23 ? -5.461 13.578 -9.227 1 55 23 TYR B N 1
ATOM 912 C CA . TYR B 1 23 ? -5.605 12.508 -10.203 1 55 23 TYR B CA 1
ATOM 913 C C . TYR B 1 23 ? -6.449 11.367 -9.641 1 55 23 TYR B C 1
ATOM 915 O O . TYR B 1 23 ? -6.453 11.133 -8.43 1 55 23 TYR B O 1
ATOM 923 N N . ASN B 1 24 ? -7.805 11.32 -10.008 1 76.06 24 ASN B N 1
ATOM 924 C CA . ASN B 1 24 ? -8.656 10.141 -9.922 1 76.06 24 ASN 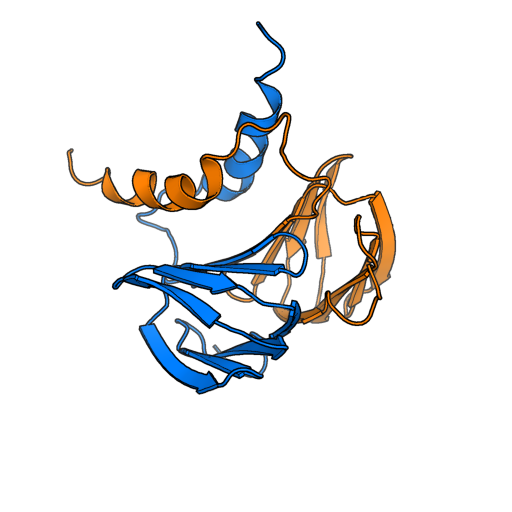B CA 1
ATOM 925 C C . ASN B 1 24 ? -7.824 8.867 -9.742 1 76.06 24 ASN B C 1
ATOM 927 O O . ASN B 1 24 ? -7.727 8.055 -10.664 1 76.06 24 ASN B O 1
ATOM 931 N N . GLU B 1 25 ? -7.078 8.984 -8.453 1 87.94 25 GLU B N 1
ATOM 932 C CA . GLU B 1 25 ? -6.285 7.789 -8.203 1 87.94 25 GLU B CA 1
ATOM 933 C C . GLU B 1 25 ? -6.629 7.168 -6.852 1 87.94 25 GLU B C 1
ATOM 935 O O . GLU B 1 25 ? -6.816 7.883 -5.863 1 87.94 25 GLU B O 1
ATOM 940 N N . THR B 1 26 ? -6.785 5.93 -6.824 1 94 26 THR B N 1
ATOM 941 C CA . THR B 1 26 ? -6.953 5.172 -5.59 1 94 26 THR B CA 1
ATOM 942 C C . THR B 1 26 ? -5.652 5.137 -4.793 1 94 26 THR B C 1
ATOM 944 O O . THR B 1 26 ? -4.574 4.949 -5.363 1 94 26 THR B O 1
ATOM 947 N N . ILE B 1 27 ? -5.73 5.391 -3.535 1 93.75 27 ILE B N 1
ATOM 948 C CA . ILE B 1 27 ? -4.562 5.359 -2.656 1 93.75 27 ILE B CA 1
ATOM 949 C C . ILE B 1 27 ? -4.699 4.211 -1.66 1 93.75 27 ILE B C 1
ATOM 951 O O . ILE B 1 27 ? -5.73 4.074 -0.996 1 93.75 27 ILE B O 1
ATOM 955 N N . VAL B 1 28 ? -3.713 3.291 -1.618 1 96.38 28 VAL B N 1
ATOM 956 C CA . VAL B 1 28 ? -3.674 2.209 -0.64 1 96.38 28 VAL B CA 1
ATOM 957 C C . VAL B 1 28 ? -2.482 2.404 0.297 1 96.38 28 VAL B C 1
ATOM 959 O O . VAL B 1 28 ? -1.34 2.506 -0.154 1 96.38 28 VAL B O 1
ATOM 962 N N . THR B 1 29 ? -2.734 2.512 1.592 1 96.56 29 THR B N 1
ATOM 963 C CA . THR B 1 29 ? -1.685 2.627 2.598 1 96.56 29 THR B CA 1
ATOM 964 C C . THR B 1 29 ? -1.627 1.372 3.465 1 96.56 29 THR B C 1
ATOM 966 O O . THR B 1 29 ? -2.58 1.062 4.18 1 96.56 29 THR B O 1
ATOM 969 N N . LEU B 1 30 ? -0.559 0.664 3.289 1 96.44 30 LEU B N 1
ATOM 970 C CA . LEU B 1 30 ? -0.316 -0.517 4.109 1 96.44 30 LEU B CA 1
ATOM 971 C C . LEU B 1 30 ? 0.61 -0.187 5.277 1 96.44 30 LEU B C 1
ATOM 973 O O . LEU B 1 30 ? 1.709 0.335 5.074 1 96.44 30 LEU B O 1
ATOM 977 N N . THR B 1 31 ? 0.124 -0.372 6.484 1 93.88 31 THR B N 1
ATOM 978 C CA . THR B 1 31 ? 0.917 -0.206 7.699 1 93.88 31 THR B CA 1
ATOM 979 C C . THR B 1 31 ? 1.273 -1.561 8.305 1 93.88 31 THR B C 1
ATOM 981 O O . THR B 1 31 ? 0.399 -2.277 8.797 1 93.88 31 THR B O 1
ATOM 984 N N . GLY B 1 32 ? 2.584 -1.803 8.266 1 92.31 32 GLY B N 1
ATOM 985 C CA . GLY B 1 32 ? 2.955 -3.17 8.594 1 92.31 32 GLY B CA 1
ATOM 986 C C . GLY B 1 32 ? 2.324 -4.195 7.672 1 92.31 32 GLY B C 1
ATOM 987 O O . GLY B 1 32 ? 2.424 -4.082 6.445 1 92.31 32 GLY B O 1
ATOM 988 N N . GLN B 1 33 ? 1.864 -5.23 8.281 1 94 33 GLN B N 1
ATOM 989 C CA . GLN B 1 33 ? 1.134 -6.254 7.539 1 94 33 GLN B CA 1
ATOM 990 C C . GLN B 1 33 ? -0.249 -6.488 8.141 1 94 33 GLN B C 1
ATOM 992 O O . GLN B 1 33 ? -0.83 -7.562 7.98 1 94 33 GLN B O 1
ATOM 997 N N . THR B 1 34 ? -0.706 -5.441 8.844 1 94.06 34 THR B N 1
ATOM 998 C CA . THR B 1 34 ? -1.891 -5.715 9.648 1 94.06 34 THR B CA 1
ATOM 999 C C . THR B 1 34 ? -3.006 -4.727 9.328 1 94.06 34 THR B C 1
ATOM 1001 O O . THR B 1 34 ? -4.168 -4.957 9.672 1 94.06 34 THR B O 1
ATOM 1004 N N . GLU B 1 35 ? -2.633 -3.654 8.781 1 95.75 35 GLU B N 1
ATOM 1005 C CA . GLU B 1 35 ? -3.627 -2.615 8.523 1 95.75 35 GLU B CA 1
ATOM 1006 C C . GLU B 1 35 ? -3.441 -2 7.141 1 95.75 35 GLU B C 1
ATOM 1008 O O . GLU B 1 35 ? -2.314 -1.708 6.734 1 95.75 35 GLU B O 1
ATOM 1013 N N . ALA B 1 36 ? -4.566 -1.872 6.449 1 97.19 36 ALA B N 1
ATOM 1014 C CA . ALA B 1 36 ? -4.562 -1.145 5.184 1 97.19 36 ALA B CA 1
ATOM 1015 C C . ALA B 1 36 ? -5.695 -0.123 5.137 1 97.19 36 ALA B C 1
ATOM 1017 O O . ALA B 1 36 ? -6.809 -0.401 5.586 1 97.19 36 ALA B O 1
ATOM 1018 N N . VAL B 1 37 ? -5.402 1.052 4.664 1 96.44 37 VAL B N 1
ATOM 1019 C CA . VAL B 1 37 ? -6.406 2.068 4.367 1 96.44 37 VAL B CA 1
ATOM 1020 C C . VAL B 1 37 ? -6.484 2.299 2.861 1 96.44 37 VAL B C 1
ATOM 1022 O O . VAL B 1 37 ? -5.465 2.541 2.211 1 96.44 37 VAL B O 1
ATOM 1025 N N . ILE B 1 38 ? -7.672 2.129 2.299 1 96.56 38 ILE B N 1
ATOM 1026 C CA . ILE B 1 38 ? -7.902 2.354 0.876 1 96.56 38 ILE B CA 1
ATOM 1027 C C . ILE B 1 38 ? -8.742 3.613 0.684 1 96.56 38 ILE B C 1
ATOM 1029 O O . ILE B 1 38 ? -9.82 3.742 1.264 1 96.56 38 ILE B O 1
ATOM 1033 N N . GLU B 1 39 ? -8.234 4.527 -0.053 1 92.94 39 GLU B N 1
ATOM 1034 C CA . GLU B 1 39 ? -8.906 5.801 -0.304 1 92.94 39 GLU B CA 1
ATOM 1035 C C . GLU B 1 39 ? -9.273 5.949 -1.779 1 92.94 39 GLU B C 1
ATOM 1037 O O . GLU B 1 39 ? -8.562 5.449 -2.652 1 92.94 39 GLU B O 1
ATOM 1042 N N . ASN B 1 40 ? -10.352 6.609 -1.94 1 91.62 40 ASN B N 1
ATOM 1043 C CA . ASN B 1 4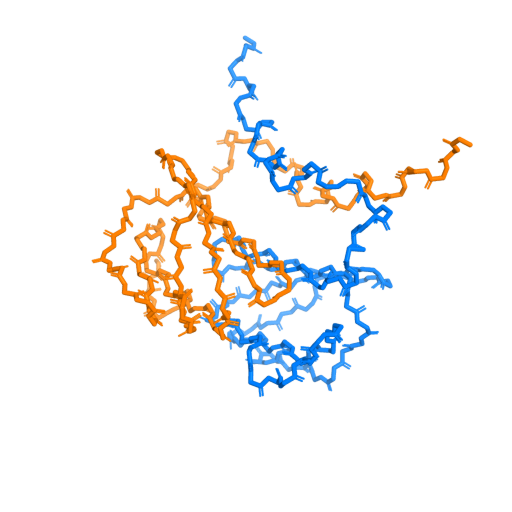0 ? -10.781 6.977 -3.285 1 91.62 40 ASN B CA 1
ATOM 1044 C C . ASN B 1 40 ? -11.008 5.746 -4.156 1 91.62 40 ASN B C 1
ATOM 1046 O O . ASN B 1 40 ? -10.43 5.625 -5.234 1 91.62 40 ASN B O 1
ATOM 1050 N N . TYR B 1 41 ? -11.703 4.871 -3.621 1 93.25 41 TYR B N 1
ATOM 1051 C CA . TYR B 1 41 ? -12.141 3.697 -4.371 1 93.25 41 TYR B CA 1
ATOM 1052 C C . TYR B 1 41 ? -13.57 3.865 -4.859 1 93.25 41 TYR B C 1
ATOM 1054 O O . TYR B 1 41 ? -14.305 4.73 -4.371 1 93.25 41 TYR B O 1
ATOM 1062 N N . LYS B 1 42 ? -14.023 3.133 -5.797 1 93 42 LYS B N 1
ATOM 1063 C CA . LYS B 1 42 ? -15.352 3.27 -6.387 1 93 42 LYS B CA 1
ATOM 1064 C C . LYS B 1 42 ? -16.359 2.332 -5.711 1 93 42 LYS B C 1
ATOM 1066 O O . LYS B 1 42 ? -17.469 2.736 -5.395 1 93 42 LYS B O 1
ATOM 1071 N N . SER B 1 43 ? -15.992 1.073 -5.559 1 94.69 43 SER B N 1
ATOM 1072 C CA . SER B 1 43 ? -16.891 0.079 -4.984 1 94.69 43 SER B CA 1
ATOM 1073 C C . SER B 1 43 ? -16.125 -1.153 -4.516 1 94.69 43 SER B C 1
ATOM 1075 O O . SER B 1 43 ? -14.969 -1.346 -4.879 1 94.69 43 SER B O 1
ATOM 1077 N N . VAL B 1 44 ? -16.734 -1.918 -3.658 1 95.94 44 VAL B N 1
ATOM 1078 C CA . VAL B 1 44 ? -16.188 -3.195 -3.211 1 95.94 44 VAL B CA 1
ATOM 1079 C C . VAL B 1 44 ? -16.812 -4.336 -4.004 1 95.94 44 VAL B C 1
ATOM 1081 O O . VAL B 1 44 ? -18.047 -4.465 -4.043 1 95.94 44 VAL B O 1
ATOM 1084 N N . PHE B 1 45 ? -15.992 -5.18 -4.648 1 96.19 45 PHE B N 1
ATOM 1085 C CA . PHE B 1 45 ? -16.469 -6.285 -5.469 1 96.19 45 PHE B CA 1
ATOM 1086 C C . PHE B 1 45 ? -16.547 -7.574 -4.66 1 96.19 45 PHE B C 1
ATOM 1088 O O . PHE B 1 45 ? -17.438 -8.398 -4.879 1 96.19 45 PHE B O 1
ATOM 1095 N N . LYS B 1 46 ? -15.641 -7.75 -3.906 1 97.69 46 LYS B N 1
ATOM 1096 C CA . LYS B 1 46 ? -15.547 -8.984 -3.135 1 97.69 46 LYS B CA 1
ATOM 1097 C C . LYS B 1 46 ? -15.031 -8.711 -1.725 1 97.69 46 LYS B C 1
ATOM 1099 O O . LYS B 1 46 ? -14.148 -7.871 -1.531 1 97.69 46 LYS B O 1
ATOM 1104 N N . TYR B 1 47 ? -15.648 -9.391 -0.776 1 97.88 47 TYR B N 1
ATOM 1105 C CA . TYR B 1 47 ? -15.227 -9.297 0.615 1 97.88 47 TYR B CA 1
ATOM 1106 C C . TYR B 1 47 ? -15.336 -10.641 1.317 1 97.88 47 TYR B C 1
ATOM 1108 O O . TYR B 1 47 ? -16.438 -11.102 1.612 1 97.88 47 TYR B O 1
ATOM 1116 N N . THR B 1 48 ? -14.227 -11.289 1.462 1 98.25 48 THR B N 1
ATOM 1117 C CA . THR B 1 48 ? -14.094 -12.508 2.252 1 98.25 48 THR B CA 1
ATOM 1118 C C . THR B 1 48 ? -12.969 -12.367 3.271 1 98.25 48 THR B C 1
ATOM 1120 O O . THR B 1 48 ? -12.148 -11.445 3.178 1 98.25 48 THR B O 1
ATOM 1123 N N . PRO B 1 49 ? -12.875 -13.234 4.215 1 97.94 49 PRO B N 1
ATOM 1124 C CA . PRO B 1 49 ? -11.789 -13.156 5.199 1 97.94 49 PRO B CA 1
ATOM 1125 C C . PRO B 1 49 ? -10.414 -13.359 4.574 1 97.94 49 PRO B C 1
ATOM 1127 O O . PRO B 1 49 ? -9.391 -13.078 5.215 1 97.94 49 PRO B O 1
ATOM 1130 N N . SER B 1 50 ? -10.359 -13.867 3.346 1 98.19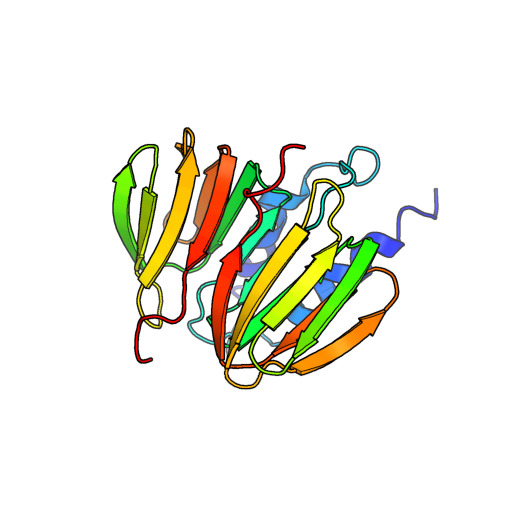 50 SER B N 1
ATOM 1131 C CA . SER B 1 50 ? -9.07 -14.133 2.73 1 98.19 50 SER B CA 1
ATOM 1132 C C . SER B 1 50 ? -8.789 -13.164 1.588 1 98.19 50 SER B C 1
ATOM 1134 O O . SER B 1 50 ? -7.652 -13.062 1.114 1 98.19 50 SER B O 1
ATOM 1136 N N . GLU B 1 51 ? -9.891 -12.414 1.158 1 98.31 51 GLU B N 1
ATOM 1137 C CA . GLU B 1 51 ? -9.695 -11.586 -0.031 1 98.31 51 GLU B CA 1
ATOM 1138 C C . GLU B 1 51 ? -10.695 -10.438 -0.076 1 98.31 51 GLU B C 1
ATOM 1140 O O . GLU B 1 51 ? -11.891 -10.633 0.154 1 98.31 51 GLU B O 1
ATOM 1145 N N . ILE B 1 52 ? -10.203 -9.219 -0.327 1 98.25 52 ILE B N 1
ATOM 1146 C CA . ILE B 1 52 ? -11.031 -8.055 -0.617 1 98.25 52 ILE B CA 1
ATOM 1147 C C . ILE B 1 52 ? -10.664 -7.488 -1.987 1 98.25 52 ILE B C 1
ATOM 1149 O O . ILE B 1 52 ? -9.492 -7.215 -2.26 1 98.25 52 ILE B O 1
ATOM 1153 N N . VAL B 1 53 ? -11.648 -7.332 -2.854 1 97.44 53 VAL B N 1
ATOM 1154 C CA . VAL B 1 53 ? -11.438 -6.797 -4.195 1 97.44 53 VAL B CA 1
ATOM 1155 C C . VAL B 1 53 ? -12.227 -5.5 -4.359 1 97.44 53 VAL B C 1
ATOM 1157 O O . VAL B 1 53 ? -13.445 -5.48 -4.168 1 97.44 53 VAL B O 1
ATOM 1160 N N . ILE B 1 54 ? -11.516 -4.5 -4.68 1 96 54 ILE B N 1
ATOM 1161 C CA . ILE B 1 54 ? -12.156 -3.201 -4.832 1 96 54 ILE B CA 1
ATOM 1162 C C . ILE B 1 54 ? -11.953 -2.688 -6.254 1 96 54 ILE B C 1
ATOM 1164 O O . ILE B 1 54 ? -10.961 -3.021 -6.906 1 96 54 ILE B O 1
ATOM 1168 N N . GLN B 1 55 ? -12.992 -1.939 -6.602 1 94.62 55 GLN B N 1
ATOM 1169 C CA . GLN B 1 55 ? -12.859 -1.227 -7.867 1 94.62 55 GLN B CA 1
ATOM 1170 C C . GLN B 1 55 ? -12.102 0.086 -7.68 1 94.62 55 GLN B C 1
ATOM 1172 O O . GLN B 1 55 ? -12.516 0.939 -6.891 1 94.62 55 GLN B O 1
ATOM 1177 N N . SER B 1 56 ? -10.969 0.144 -8.305 1 92.38 56 SER B N 1
ATOM 1178 C CA . SER B 1 56 ? -10.219 1.394 -8.344 1 92.38 56 SER B CA 1
ATOM 1179 C C . SER B 1 56 ? -10.578 2.223 -9.57 1 92.38 56 SER B C 1
ATOM 1181 O O . SER B 1 56 ? -11.508 1.883 -10.305 1 92.38 56 SER B O 1
ATOM 1183 N N . PHE B 1 57 ? -9.898 3.363 -9.648 1 86.19 57 PHE B N 1
ATOM 1184 C CA . PHE B 1 57 ? -10.141 4.199 -10.82 1 86.19 57 PHE B CA 1
ATOM 1185 C C . PHE B 1 57 ? -9.547 3.564 -12.07 1 86.19 57 PHE B C 1
ATOM 1187 O O . PHE B 1 57 ? -10.062 3.766 -13.18 1 86.19 57 PHE B O 1
ATOM 1194 N N . CYS B 1 58 ? -8.469 2.805 -11.867 1 83.69 58 CYS B N 1
ATOM 1195 C CA . CYS B 1 58 ? -7.836 2.1 -12.977 1 83.69 58 CYS B CA 1
ATOM 1196 C C . CYS B 1 58 ? -7.809 0.597 -12.727 1 83.69 58 CYS B C 1
ATOM 1198 O O . CYS B 1 58 ? -6.758 0.031 -12.422 1 83.69 58 CYS B O 1
ATOM 1200 N N . GLY B 1 59 ? -8.875 0.013 -12.711 1 89.69 59 GLY B N 1
ATOM 1201 C CA . GLY B 1 59 ? -8.922 -1.434 -12.562 1 89.69 59 GLY B CA 1
ATOM 1202 C C . GLY B 1 59 ? -9.32 -1.881 -11.172 1 89.69 59 GLY B C 1
ATOM 1203 O O . GLY B 1 59 ? -10.172 -1.253 -10.531 1 89.69 59 GLY B O 1
ATOM 1204 N N . LYS B 1 60 ? -8.789 -3.027 -10.852 1 94.88 60 LYS B N 1
ATOM 1205 C CA .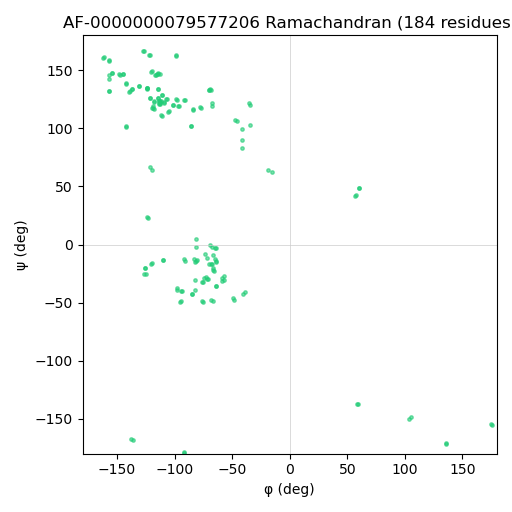 LYS B 1 60 ? -9.133 -3.617 -9.562 1 94.88 60 LYS B CA 1
ATOM 1206 C C . LYS B 1 60 ? -7.93 -3.648 -8.625 1 94.88 60 LYS B C 1
ATOM 1208 O O . LYS B 1 60 ? -6.789 -3.732 -9.078 1 94.88 60 LYS B O 1
ATOM 1213 N N . VAL B 1 61 ? -8.18 -3.502 -7.438 1 96.12 61 VAL B N 1
ATOM 1214 C CA . VAL B 1 61 ? -7.199 -3.742 -6.383 1 96.12 61 VAL B CA 1
ATOM 1215 C C . VAL B 1 61 ? -7.645 -4.926 -5.523 1 96.12 61 VAL B C 1
ATOM 1217 O O . VAL B 1 61 ? -8.781 -4.969 -5.059 1 96.12 61 VAL B O 1
ATOM 1220 N N . THR B 1 62 ? -6.773 -5.875 -5.402 1 97.44 62 THR B N 1
ATOM 1221 C CA . THR B 1 62 ? -7.062 -7.051 -4.594 1 97.44 62 THR B CA 1
ATOM 1222 C C . THR B 1 62 ? -6.168 -7.086 -3.355 1 97.44 62 THR B C 1
ATOM 1224 O O . THR B 1 62 ? -4.941 -7.035 -3.469 1 97.44 62 THR B O 1
ATOM 1227 N N . ILE B 1 63 ? -6.766 -7.098 -2.17 1 97.56 63 ILE B N 1
ATOM 1228 C CA . ILE B 1 63 ? -6.07 -7.309 -0.905 1 97.56 63 ILE B CA 1
ATOM 1229 C C . ILE B 1 63 ? -6.27 -8.75 -0.435 1 97.56 63 ILE B C 1
ATOM 1231 O O . ILE B 1 63 ? -7.406 -9.195 -0.271 1 97.56 63 ILE B O 1
ATOM 1235 N N . SER B 1 64 ? -5.18 -9.484 -0.287 1 97.94 64 SER B N 1
ATOM 1236 C CA . SER B 1 64 ? -5.25 -10.875 0.147 1 97.94 64 SER B CA 1
ATOM 1237 C C . SER B 1 64 ? -4.555 -11.07 1.491 1 97.94 64 SER B C 1
ATOM 1239 O O . SER B 1 64 ? -3.566 -10.398 1.789 1 97.94 64 SER B O 1
ATOM 1241 N N . GLY B 1 65 ? -5.09 -11.969 2.27 1 97.19 65 GLY B N 1
ATOM 1242 C CA . GLY B 1 65 ? -4.512 -12.25 3.574 1 97.19 65 GLY B CA 1
ATOM 1243 C C . GLY B 1 65 ? -5.324 -13.25 4.383 1 97.19 65 GLY B C 1
ATOM 1244 O O . GLY B 1 65 ? -5.922 -14.172 3.824 1 97.19 65 GLY B O 1
ATOM 1245 N N . LYS B 1 66 ? -5.152 -13.141 5.629 1 97.25 66 LYS B N 1
ATOM 1246 C CA . LYS B 1 66 ? -5.871 -13.977 6.582 1 97.25 66 LYS B CA 1
ATOM 1247 C C . LYS B 1 66 ? -6.645 -13.133 7.59 1 97.25 66 LYS B C 1
ATOM 1249 O O . LYS B 1 66 ? -6.133 -12.133 8.094 1 97.25 66 LYS B O 1
ATOM 1254 N N . ASN B 1 67 ? -7.934 -13.531 7.82 1 97.88 67 ASN B N 1
ATOM 1255 C CA . ASN B 1 67 ? -8.805 -12.867 8.781 1 97.88 67 ASN B CA 1
ATOM 1256 C C . ASN B 1 67 ? -8.961 -11.383 8.461 1 97.88 67 ASN B C 1
ATOM 1258 O O . ASN B 1 67 ? -8.844 -10.539 9.344 1 97.88 67 ASN B O 1
ATOM 1262 N N . LEU B 1 68 ? -9.117 -11.148 7.203 1 98.12 68 LEU B N 1
ATOM 1263 C CA . LEU B 1 68 ? -9.344 -9.773 6.773 1 98.12 68 LEU B CA 1
ATOM 1264 C C . LEU B 1 68 ? -10.719 -9.273 7.23 1 98.12 68 LEU B C 1
ATOM 1266 O O . LEU B 1 68 ? -11.711 -9.984 7.102 1 98.12 68 LEU B O 1
ATOM 1270 N N . GLU B 1 69 ? -10.695 -8.07 7.777 1 98.38 69 GLU B N 1
ATOM 1271 C CA . GLU B 1 69 ? -11.922 -7.438 8.25 1 98.38 69 GLU B CA 1
ATOM 1272 C C . GLU B 1 69 ? -11.945 -5.953 7.906 1 98.38 69 GLU B C 1
ATOM 1274 O O . GLU B 1 69 ? -10.961 -5.242 8.141 1 98.38 69 GLU B O 1
ATOM 1279 N N . ILE B 1 70 ? -13.07 -5.578 7.352 1 97.81 70 ILE B N 1
ATOM 1280 C CA . ILE B 1 70 ? -13.273 -4.145 7.195 1 97.81 70 ILE B CA 1
ATOM 1281 C C . ILE B 1 70 ? -13.672 -3.527 8.539 1 97.81 70 ILE B C 1
ATOM 1283 O O . ILE B 1 70 ? -14.734 -3.836 9.078 1 97.81 70 ILE B O 1
ATOM 1287 N N . ARG B 1 71 ? -12.836 -2.633 9.023 1 97.44 71 ARG B N 1
ATOM 1288 C CA . ARG B 1 71 ? -13.062 -2.041 10.336 1 97.44 71 ARG B CA 1
ATOM 1289 C C . ARG B 1 71 ? -14.016 -0.859 10.25 1 97.44 71 ARG B C 1
ATOM 1291 O O . ARG B 1 71 ? -14.867 -0.675 11.125 1 97.44 71 ARG B O 1
ATOM 1298 N N . TRP B 1 72 ? -13.883 -0.031 9.312 1 96.19 72 TRP B N 1
ATOM 1299 C CA . TRP B 1 72 ? -14.781 1.072 9 1 96.19 72 TRP B CA 1
ATOM 1300 C C . TRP B 1 72 ? -14.688 1.447 7.523 1 96.19 72 TRP B C 1
ATOM 1302 O O . TRP B 1 72 ? -13.688 1.154 6.863 1 96.19 72 TRP B O 1
ATOM 1312 N N . TYR B 1 73 ? -15.75 1.856 7.066 1 94.75 73 TYR B N 1
ATOM 1313 C CA . TYR B 1 73 ? -15.75 2.316 5.684 1 94.75 73 TYR B CA 1
ATOM 1314 C C . TYR B 1 73 ? -16.766 3.439 5.484 1 94.75 73 TYR B C 1
ATOM 1316 O O . TYR B 1 73 ? -17.703 3.582 6.27 1 94.75 73 TYR B O 1
ATOM 1324 N N . ASN B 1 74 ? -16.438 4.309 4.625 1 93 74 ASN B N 1
ATOM 1325 C CA . ASN B 1 74 ? -17.391 5.293 4.105 1 93 74 ASN B CA 1
ATOM 1326 C C . ASN B 1 74 ? -17.234 5.465 2.596 1 93 74 ASN B C 1
ATOM 1328 O O . ASN B 1 74 ? -16.609 4.637 1.931 1 93 74 ASN B O 1
ATOM 1332 N N . SER B 1 75 ? -17.828 6.465 2.057 1 89.94 75 SER B N 1
ATOM 1333 C CA . SER B 1 75 ? -17.859 6.625 0.607 1 89.94 75 SER B CA 1
ATOM 1334 C C . SER B 1 75 ? -16.469 6.938 0.056 1 89.94 75 SER B C 1
ATOM 1336 O O . SER B 1 75 ? -16.203 6.719 -1.128 1 89.94 75 SER B O 1
ATOM 1338 N N . SER B 1 76 ? -15.555 7.32 0.782 1 88.88 76 SER B N 1
ATOM 1339 C CA . SER B 1 76 ? -14.297 7.82 0.255 1 88.88 76 SER B CA 1
ATOM 1340 C C . SER B 1 76 ? -13.117 6.98 0.743 1 88.88 76 SER B C 1
ATOM 1342 O O . SER B 1 76 ? -12.023 7.043 0.173 1 88.88 76 SER B O 1
ATOM 1344 N N . ALA B 1 77 ? -13.422 6.191 1.828 1 92.44 77 ALA B N 1
ATOM 1345 C CA . ALA B 1 77 ? -12.281 5.461 2.379 1 92.44 77 ALA B CA 1
ATOM 1346 C C . ALA B 1 77 ? -12.742 4.234 3.16 1 92.44 77 ALA B C 1
ATOM 1348 O O . ALA B 1 77 ? -13.898 4.168 3.598 1 92.44 77 ALA B O 1
ATOM 1349 N N . MET B 1 78 ? -11.82 3.279 3.318 1 96.5 78 MET B N 1
ATOM 1350 C CA . MET B 1 78 ? -12.047 2.105 4.156 1 96.5 78 MET B CA 1
ATOM 1351 C C . MET B 1 78 ? -10.758 1.674 4.848 1 96.5 78 MET B C 1
ATOM 1353 O O . MET B 1 78 ? -9.672 1.852 4.305 1 96.5 78 MET B O 1
ATOM 1357 N N . LYS B 1 79 ? -10.93 1.186 5.984 1 97.06 79 LYS B N 1
ATOM 1358 C CA . LYS B 1 79 ? -9.82 0.575 6.711 1 97.06 79 LYS B CA 1
ATOM 1359 C C . LYS B 1 79 ? -10 -0.936 6.828 1 97.06 79 LYS B C 1
ATOM 1361 O O . LYS B 1 79 ? -11.055 -1.406 7.266 1 97.06 79 LYS B O 1
ATOM 1366 N N . VAL B 1 80 ? -8.961 -1.641 6.441 1 97.88 80 VAL B N 1
ATOM 1367 C CA . VAL B 1 80 ? -8.953 -3.098 6.5 1 97.88 80 VAL B CA 1
ATOM 1368 C C . VAL B 1 80 ? -7.906 -3.568 7.508 1 97.88 80 VAL B C 1
ATOM 1370 O O . VAL B 1 80 ? -6.793 -3.035 7.555 1 97.88 80 VAL B O 1
ATOM 1373 N N . THR B 1 81 ? -8.297 -4.504 8.359 1 97.69 81 THR B N 1
ATOM 1374 C CA . THR B 1 81 ? -7.348 -5.098 9.289 1 97.69 81 THR B CA 1
ATOM 1375 C C . THR B 1 81 ? -7.273 -6.609 9.094 1 97.69 81 THR B C 1
ATOM 1377 O O . THR B 1 81 ? -8.125 -7.199 8.43 1 97.69 81 THR B O 1
ATOM 1380 N N . GLY B 1 82 ? -6.293 -7.301 9.57 1 96.88 82 GLY B N 1
ATOM 1381 C CA . GLY B 1 82 ? -5.969 -8.711 9.445 1 96.88 82 GLY B CA 1
ATOM 1382 C C . GLY B 1 82 ? -4.5 -8.969 9.156 1 96.88 82 GLY B C 1
ATOM 1383 O O . GLY B 1 82 ? -3.66 -8.094 9.383 1 96.88 82 GLY B O 1
ATOM 1384 N N . SER B 1 83 ? -4.16 -10.211 8.852 1 96.06 83 SER B N 1
ATOM 1385 C CA . SER B 1 83 ? -2.836 -10.508 8.312 1 96.06 83 SER B CA 1
ATOM 1386 C C . SER B 1 83 ? -2.795 -10.328 6.805 1 96.06 83 SER B C 1
ATOM 1388 O O . SER B 1 83 ? -3.266 -11.188 6.055 1 96.06 83 SER B O 1
ATOM 1390 N N . ILE B 1 84 ? -2.23 -9.195 6.398 1 96.31 84 ILE B N 1
ATOM 1391 C CA . ILE B 1 84 ? -2.25 -8.859 4.98 1 96.31 84 ILE B CA 1
ATOM 1392 C C . ILE B 1 84 ? -0.991 -9.398 4.305 1 96.31 84 ILE B C 1
ATOM 1394 O O . ILE B 1 84 ? 0.127 -9.07 4.707 1 96.31 84 ILE B O 1
ATOM 1398 N N . TYR B 1 85 ? -1.213 -10.211 3.256 1 95.62 85 TYR B N 1
ATOM 1399 C CA . TYR B 1 85 ? -0.111 -10.875 2.574 1 95.62 85 TYR B CA 1
ATOM 1400 C C . TYR B 1 85 ? 0.292 -10.117 1.315 1 95.62 85 TYR B C 1
ATOM 1402 O O . TYR B 1 85 ? 1.48 -10.008 1.007 1 95.62 85 TYR B O 1
ATOM 1410 N N . ASP B 1 86 ? -0.698 -9.609 0.664 1 95.81 86 ASP B N 1
ATOM 1411 C CA . ASP B 1 86 ? -0.41 -9.094 -0.671 1 95.81 86 ASP B CA 1
ATOM 1412 C C . ASP B 1 86 ? -1.452 -8.062 -1.098 1 95.81 86 ASP B C 1
ATOM 1414 O O . ASP B 1 86 ? -2.625 -8.172 -0.737 1 95.81 86 ASP B O 1
ATOM 1418 N N . ILE B 1 87 ? -1.021 -7.031 -1.785 1 97.38 87 ILE B N 1
ATOM 1419 C CA . ILE B 1 87 ? -1.866 -6.074 -2.49 1 97.38 87 ILE B CA 1
ATOM 1420 C C . ILE B 1 87 ? -1.554 -6.109 -3.984 1 97.38 87 ILE B C 1
ATOM 1422 O O . ILE B 1 87 ? -0.425 -5.832 -4.395 1 97.38 87 ILE B O 1
ATOM 1426 N N . LYS B 1 88 ? -2.557 -6.488 -4.797 1 97 88 LYS B N 1
ATOM 1427 C CA . LYS B 1 88 ? -2.408 -6.531 -6.25 1 97 88 LYS B CA 1
ATOM 1428 C C . LYS B 1 88 ? -3.184 -5.398 -6.914 1 97 88 LYS B C 1
ATOM 1430 O O . LYS B 1 88 ? -4.371 -5.203 -6.637 1 97 88 LYS B O 1
ATOM 1435 N N . ALA B 1 89 ? -2.555 -4.59 -7.711 1 92.12 89 ALA B N 1
ATOM 1436 C CA . ALA B 1 89 ? -3.188 -3.445 -8.367 1 92.12 89 ALA B CA 1
ATOM 1437 C C . ALA B 1 89 ? -2.996 -3.504 -9.875 1 92.12 89 ALA B C 1
ATOM 1439 O O . ALA B 1 89 ? -3.604 -2.727 -10.617 1 92.12 89 ALA B O 1
ATOM 1440 N N . GLY B 1 90 ? -2.02 -4.105 -10.641 1 75.62 90 GLY B N 1
ATOM 1441 C CA . GLY B 1 90 ? -1.578 -3.945 -12.016 1 75.62 90 GLY B CA 1
ATOM 1442 C C . GLY B 1 90 ? -2.297 -4.867 -12.984 1 75.62 90 GLY B C 1
ATOM 1443 O O . GLY B 1 90 ? -2.139 -4.742 -14.195 1 75.62 90 GLY B O 1
ATOM 1444 N N . ASP B 1 91 ? -3.078 -5.969 -12.57 1 63.22 91 ASP B N 1
ATOM 1445 C CA . ASP B 1 91 ? -3.527 -6.867 -13.625 1 63.22 91 ASP B CA 1
ATOM 1446 C C . ASP B 1 91 ? -4.473 -6.152 -14.594 1 63.22 91 ASP B C 1
ATOM 1448 O O . ASP B 1 91 ? -4.891 -6.723 -15.602 1 63.22 91 ASP B O 1
ATOM 1452 N N . SER B 1 92 ? -4.832 -4.785 -14.32 1 58.22 92 SER B N 1
ATOM 1453 C CA . SER B 1 92 ? -5.859 -4.266 -15.219 1 58.22 92 SER B CA 1
ATOM 1454 C C . SER B 1 92 ? -5.344 -3.066 -16 1 58.22 92 SER B C 1
ATOM 1456 O O . SER B 1 92 ? -4.434 -2.363 -15.562 1 58.22 92 SER B O 1
ATOM 1458 N N . GLU B 1 93 ? -5.27 -3.193 -17.469 1 55.75 93 GLU B N 1
ATOM 1459 C CA . GLU B 1 93 ? -4.977 -2.09 -18.375 1 55.75 93 GLU B CA 1
ATOM 1460 C C . GLU B 1 93 ? -5.797 -0.852 -18.016 1 55.75 93 GLU B C 1
ATOM 1462 O O . GLU B 1 93 ? -7.008 -0.944 -17.812 1 55.75 93 GLU B O 1
ATOM 1467 N N . CYS B 1 94 ? -5.066 0.146 -17.422 1 59.59 94 CYS B N 1
ATOM 1468 C CA . CYS B 1 94 ? -5.738 1.433 -17.266 1 59.59 94 CYS B CA 1
ATOM 1469 C C . CYS B 1 94 ? -5.789 2.182 -18.594 1 59.59 94 CYS B C 1
ATOM 1471 O O . CYS B 1 94 ? -4.805 2.209 -19.344 1 59.59 94 CYS B O 1
#

Nearest PDB structures (foldseek):
  3ipf-assembly3_B  TM=9.470E-01  e=3.217E-03  Desulfitobacterium hafniense Y51
  3ipf-assembly2_A  TM=9.431E-01  e=4.220E-03  Desulfitobacterium hafniense Y51
  2ks0-assembly1_B  TM=8.019E-01  e=1.319E-02  Desulfitobacterium hafniense Y51
  3ofn-assembly2_N  TM=4.157E-01  e=3.818E-01  Saccharomyces cerevisiae
  7lby-assembly1_A  TM=4.319E-01  e=5.169E+00  Escherichia coli K-12

InterPro domains:
  IPR022476 Spore protein YabP/YqfC [PF07873] (27-88)

Solvent-accessible surface area (backbone atom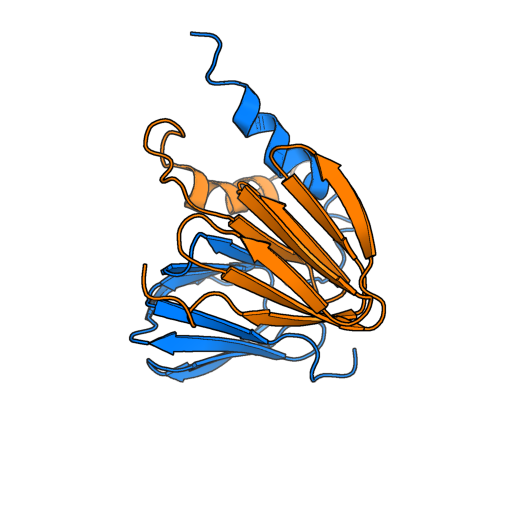s only — not comparable to full-atom values): 9824 Å² total; per-residue (Å²): 135,69,79,76,55,65,70,66,57,60,68,46,68,78,52,64,64,58,67,90,70,48,59,85,44,23,34,38,37,32,44,50,42,40,35,35,38,41,30,47,46,76,48,77,75,41,82,45,43,47,38,35,30,31,33,37,68,48,37,47,35,37,41,32,37,43,66,40,39,78,74,49,70,59,86,50,35,36,34,36,35,32,47,36,29,36,39,36,34,38,94,34,88,108,137,68,81,77,56,67,72,66,58,60,68,47,68,76,54,65,63,58,67,90,72,49,62,86,45,22,34,38,37,31,44,52,39,42,35,35,39,42,31,46,45,77,49,78,76,41,82,46,43,48,36,36,30,30,33,38,68,49,37,45,34,37,41,31,37,43,65,40,39,78,76,48,70,59,86,51,36,33,34,36,36,32,46,36,28,34,40,35,33,39,94,34,87,108